Protein 6I8V (pdb70)

Secondary structure (DSSP, 8-state):
--EEEE--SHHHHHHHHHHHHTT---EEEES-HHHHHHTTTTSSEEEE--TT-HHHHHHTT-TT-SEEEE---S-HHHHHHHHHHHHHTT-SEEEEE-SSHHHHHHHHHTT-SEEE-HHHHHHHHHHHHHHSTTEEEEEE-SSSEEEEEEE--TTTTT-BHHHH-HHHHHS-EEEEEEETTEEEES--TTPBPPTT-EEEEEEEHHHHHHHHHHH-

Structure (mmCIF, N/CA/C/O backbone):
data_6I8V
#
_entry.id   6I8V
#
_cell.length_a   84.155
_cell.length_b   84.155
_cell.length_c   83.850
_cell.angle_alpha   90.00
_cell.angle_beta   90.00
_cell.angle_gamma   90.00
#
_symmetry.space_group_name_H-M   'P 43 2 2'
#
loop_
_entity.id
_entity.type
_entity.pdbx_description
1 polymer 'Ktr system potassium uptake protein C'
2 non-polymer "ADENOSINE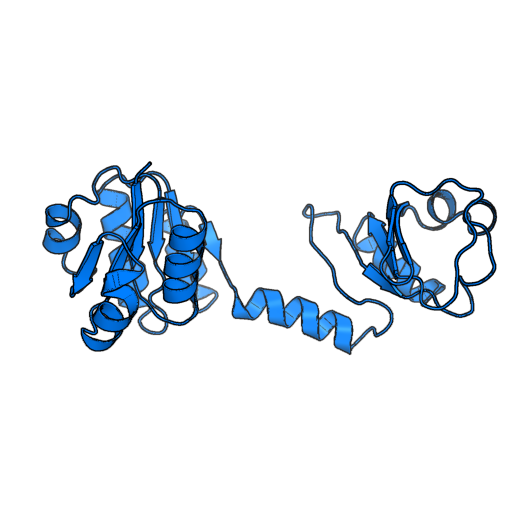-5'-TRIPHOSPHATE"
3 non-polymer 'CALCIUM ION'
4 non-polymer 1,4-BUTANEDIOL
5 water water
#
loop_
_atom_site.group_PDB
_atom_site.id
_atom_site.type_symbol
_atom_site.label_atom_id
_atom_site.label_alt_id
_atom_site.label_comp_id
_atom_site.labe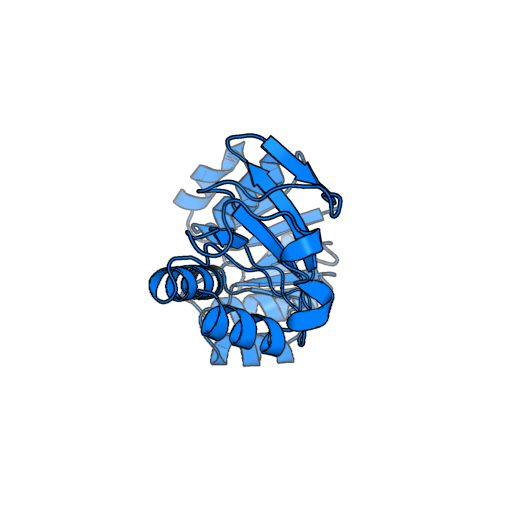l_asym_id
_atom_site.label_entity_id
_atom_site.label_seq_id
_atom_site.pdbx_PDB_ins_code
_atom_site.Cartn_x
_atom_site.Cartn_y
_atom_site.Cartn_z
_atom_site.occupancy
_atom_site.B_iso_or_equiv
_atom_site.auth_seq_id
_atom_site.auth_comp_id
_atom_site.auth_asym_id
_atom_site.auth_atom_id
_atom_site.pdbx_PDB_model_num
ATOM 1 N N . LYS A 1 3 ? -20.828 -33.624 -15.790 1.00 55.18 3 LYS A N 1
ATOM 2 C CA . LYS A 1 3 ? -20.594 -33.014 -14.480 1.00 51.54 3 LYS A CA 1
ATOM 3 C C . LYS A 1 3 ? -20.056 -31.594 -14.598 1.00 47.40 3 LYS A C 1
ATOM 4 O O . LYS A 1 3 ? -19.320 -31.276 -15.526 1.00 47.64 3 LYS A O 1
ATOM 10 N N . GLU A 1 4 ? -20.428 -30.744 -13.647 1.00 39.03 4 GLU A N 1
ATOM 11 C CA . GLU A 1 4 ? -20.058 -29.344 -13.700 1.00 34.07 4 GLU A CA 1
ATOM 12 C C . GLU A 1 4 ? -19.113 -28.975 -12.557 1.00 30.21 4 GLU A C 1
ATOM 13 O O . GLU A 1 4 ? -19.416 -29.224 -11.389 1.00 31.52 4 GLU A O 1
ATOM 19 N N . PHE A 1 5 ? -17.985 -28.366 -12.897 1.00 21.77 5 PHE A N 1
ATOM 20 C CA . PHE A 1 5 ? -16.953 -28.030 -11.910 1.00 20.67 5 PHE A CA 1
ATOM 21 C C . PHE A 1 5 ? -16.602 -26.555 -11.950 1.00 19.52 5 PHE A C 1
ATOM 22 O O . PHE A 1 5 ? -16.513 -25.953 -13.026 1.00 18.96 5 PHE A O 1
ATOM 30 N N . ALA A 1 6 ? -16.391 -25.983 -10.770 1.00 18.57 6 ALA A N 1
ATOM 31 C CA . ALA A 1 6 ? -15.946 -24.598 -10.667 1.00 17.44 6 ALA A CA 1
ATOM 32 C C . ALA A 1 6 ? -14.845 -24.468 -9.613 1.00 17.10 6 ALA A C 1
ATOM 33 O O . ALA A 1 6 ? -14.863 -25.171 -8.594 1.00 17.48 6 ALA A O 1
ATOM 35 N N . VAL A 1 7 ? -13.904 -23.566 -9.850 1.00 19.14 7 VAL A N 1
ATOM 36 C CA . VAL A 1 7 ? -12.902 -23.252 -8.846 1.00 19.03 7 VAL A CA 1
ATOM 37 C C . VAL A 1 7 ? -12.934 -21.757 -8.644 1.00 22.58 7 VAL A C 1
ATOM 38 O O . VAL A 1 7 ? -12.871 -20.987 -9.610 1.00 17.93 7 VAL A O 1
ATOM 42 N N . ILE A 1 8 ? -13.003 -21.356 -7.384 1.00 19.79 8 ILE A N 1
ATOM 43 C CA . ILE A 1 8 ? -13.076 -19.962 -7.027 1.00 18.57 8 ILE A CA 1
ATOM 44 C C . ILE A 1 8 ? -11.798 -19.576 -6.298 1.00 19.28 8 ILE A C 1
ATOM 45 O O . ILE A 1 8 ? -11.533 -20.058 -5.192 1.00 19.89 8 ILE A O 1
ATOM 50 N N . GLY A 1 9 ? -11.000 -18.721 -6.938 1.00 22.37 9 GLY A N 1
ATOM 51 C CA . GLY A 1 9 ? -9.756 -18.264 -6.363 1.00 23.29 9 GLY A CA 1
ATOM 52 C C . GLY A 1 9 ? -8.622 -18.988 -7.059 1.00 28.13 9 GLY A C 1
ATOM 53 O O . GLY A 1 9 ? -8.462 -20.190 -6.875 1.00 28.61 9 GLY A O 1
ATOM 54 N N . LEU A 1 10 ? -7.837 -18.265 -7.854 1.00 27.22 10 LEU A N 1
ATOM 55 C CA . LEU A 1 10 ? -6.793 -18.896 -8.658 1.00 25.81 10 LEU A CA 1
ATOM 56 C C . LEU A 1 10 ? -5.370 -18.617 -8.152 1.00 30.70 10 LEU A C 1
ATOM 57 O O . LEU A 1 10 ? -4.534 -18.094 -8.892 1.00 32.52 10 LEU A O 1
ATOM 62 N N . GLY A 1 11 ? -5.099 -18.978 -6.900 1.00 26.60 11 GLY A N 1
ATOM 63 C CA . GLY A 1 11 ? -3.747 -18.931 -6.359 1.00 28.03 11 GLY A CA 1
ATOM 64 C C . GLY A 1 11 ? -3.049 -20.222 -6.739 1.00 28.76 11 GLY A C 1
ATOM 65 O O . GLY A 1 11 ? -3.447 -20.873 -7.697 1.00 24.19 11 GLY A O 1
ATOM 66 N N . ARG A 1 12 ? -2.017 -20.606 -5.999 1.00 27.14 12 ARG A N 1
ATOM 67 C CA . ARG A 1 12 ? -1.289 -21.815 -6.352 1.00 27.82 12 ARG A CA 1
ATOM 68 C C . ARG A 1 12 ? -2.168 -23.062 -6.242 1.00 27.30 12 ARG A C 1
ATOM 69 O O . ARG A 1 12 ? -2.083 -23.960 -7.072 1.00 27.79 12 ARG A O 1
ATOM 77 N N . PHE A 1 13 ? -3.010 -23.115 -5.216 1.00 23.84 13 PHE A N 1
ATOM 78 C CA . PHE A 1 13 ? -3.942 -24.232 -5.066 1.00 21.76 13 PHE A CA 1
ATOM 79 C C . PHE A 1 13 ? -5.067 -24.168 -6.093 1.00 19.82 13 PHE A C 1
ATOM 80 O O . PHE A 1 13 ? -5.295 -25.123 -6.831 1.00 19.59 13 PHE A O 1
ATOM 88 N N . GLY A 1 14 ? -5.784 -23.051 -6.125 1.00 21.16 14 GLY A N 1
ATOM 89 C CA . GLY A 1 14 ? -6.926 -22.934 -7.019 1.00 20.42 14 GLY A CA 1
ATOM 90 C C . GLY A 1 14 ? -6.499 -23.052 -8.480 1.00 20.72 14 GLY A C 1
ATOM 91 O O . GLY A 1 14 ? -7.158 -23.725 -9.273 1.00 20.32 14 GLY A O 1
ATOM 92 N N . GLY A 1 15 ? -5.391 -22.409 -8.832 1.00 22.54 15 GLY A N 1
ATOM 93 C CA . GLY A 1 15 ? -4.900 -22.478 -10.208 1.00 21.58 15 GLY A CA 1
ATOM 94 C C . GLY A 1 15 ? -4.421 -23.879 -10.571 1.00 23.05 15 GLY A C 1
ATOM 95 O O . GLY A 1 15 ? -4.623 -24.341 -11.694 1.00 21.45 15 GLY A O 1
ATOM 96 N N . SER A 1 16 ? -3.788 -24.560 -9.622 1.00 20.25 16 SER A N 1
ATOM 97 C CA . SER A 1 16 ? -3.390 -25.954 -9.833 1.00 23.31 16 SER A CA 1
ATOM 98 C C . SER A 1 16 ? -4.583 -26.878 -9.988 1.00 20.27 16 SER A C 1
ATOM 99 O O . SER A 1 16 ? -4.521 -27.826 -10.765 1.00 20.61 16 SER A O 1
ATOM 102 N N . ILE A 1 17 ? -5.649 -26.640 -9.223 1.00 19.96 17 ILE A N 1
ATOM 103 C CA . ILE A 1 17 ? -6.896 -27.383 -9.414 1.00 19.54 17 ILE A CA 1
ATOM 104 C C . ILE A 1 17 ? -7.443 -27.132 -10.840 1.00 18.89 17 ILE A C 1
ATOM 105 O O . ILE A 1 17 ? -7.828 -28.054 -11.537 1.00 19.92 17 ILE A O 1
ATOM 110 N N . CYS A 1 18 ? -7.508 -25.871 -11.241 1.00 24.16 18 CYS A N 1
ATOM 111 C CA . CYS A 1 18 ? -7.935 -25.544 -12.592 1.00 25.56 18 CYS A CA 1
ATOM 112 C C . CYS A 1 18 ? -7.080 -26.274 -13.644 1.00 26.38 18 CYS A C 1
ATOM 113 O O . CYS A 1 18 ? -7.628 -26.880 -14.559 1.00 26.35 18 CYS A O 1
ATOM 116 N N . LYS A 1 19 ? -5.750 -26.263 -13.495 1.00 22.63 19 LYS A N 1
ATOM 117 C CA . LYS A 1 19 ? -4.894 -26.929 -14.481 1.00 23.41 19 LYS A CA 1
ATOM 118 C C . LYS A 1 19 ? -5.087 -28.439 -14.467 1.00 24.43 19 LYS A C 1
ATOM 119 O O . LYS A 1 19 ? -5.110 -29.068 -15.513 1.00 24.71 19 LYS A O 1
ATOM 125 N N . ALA A 1 20 ? -5.210 -29.022 -13.275 1.00 23.35 20 ALA A N 1
ATOM 126 C CA . ALA A 1 20 ? -5.348 -30.468 -13.169 1.00 25.32 20 ALA A CA 1
ATOM 127 C C . ALA A 1 20 ? -6.673 -30.913 -13.794 1.00 23.73 20 ALA A C 1
ATOM 128 O O . ALA A 1 20 ? -6.711 -31.887 -14.531 1.00 24.78 20 ALA A O 1
ATOM 130 N N . LEU A 1 21 ? -7.755 -30.195 -13.496 1.00 18.78 21 LEU A N 1
ATOM 131 C CA . LEU A 1 21 ? -9.051 -30.513 -14.104 1.00 19.54 21 LEU A CA 1
ATOM 132 C C . LEU A 1 21 ? -8.969 -30.372 -15.623 1.00 20.04 21 LEU A C 1
ATOM 133 O O . LEU A 1 21 ? -9.439 -31.235 -16.359 1.00 21.87 21 LEU A O 1
ATOM 138 N N . SER A 1 22 ? -8.350 -29.295 -16.090 1.00 25.08 22 SER A N 1
ATOM 139 C CA . SER A 1 22 ? -8.172 -29.111 -17.531 1.00 25.42 22 SER A CA 1
ATOM 140 C C . SER A 1 22 ? -7.385 -30.267 -18.143 1.00 26.26 22 SER A C 1
ATOM 141 O O . SER A 1 22 ? -7.715 -30.764 -19.228 1.00 27.21 22 SER A O 1
ATOM 144 N N . GLU A 1 23 ? -6.339 -30.699 -17.451 1.00 28.64 23 GLU A N 1
ATOM 145 C CA . GLU A 1 23 ? -5.530 -31.800 -17.950 1.00 29.80 23 GLU A CA 1
ATOM 146 C C . GLU A 1 23 ? -6.272 -33.137 -17.903 1.00 32.17 23 GLU A C 1
ATOM 147 O O . GLU A 1 23 ? -5.982 -34.026 -18.693 1.00 34.10 23 GLU A O 1
ATOM 153 N N . GLU A 1 24 ? -7.246 -33.270 -17.004 1.00 25.60 24 GLU A N 1
ATOM 154 C CA . GLU A 1 24 ? -8.070 -34.490 -16.955 1.00 27.66 24 GLU A CA 1
ATOM 155 C C . GLU A 1 24 ? -9.093 -34.506 -18.086 1.00 28.69 24 GLU A C 1
ATOM 156 O O . GLU A 1 24 ? -9.784 -35.502 -18.303 1.00 28.63 24 GLU A O 1
ATOM 162 N N . GLY A 1 25 ? -9.202 -33.383 -18.783 1.00 27.08 25 GLY A N 1
ATOM 163 C CA . GLY A 1 25 ? -10.061 -33.281 -19.955 1.00 27.10 25 GLY A CA 1
ATOM 164 C C . GLY A 1 25 ? -11.499 -32.869 -19.683 1.00 28.05 25 GLY A C 1
ATOM 165 O O . GLY A 1 25 ? -12.363 -33.078 -20.534 1.00 31.37 25 GLY A O 1
ATOM 166 N N . VAL A 1 26 ? -11.773 -32.302 -18.506 1.00 22.35 26 VAL A N 1
ATOM 167 C CA . VAL A 1 26 ? -13.136 -31.866 -18.196 1.00 26.36 26 VAL A CA 1
ATOM 168 C C . VAL A 1 26 ? -13.254 -30.362 -18.259 1.00 24.02 26 VAL A C 1
ATOM 169 O O . VAL A 1 26 ? -12.246 -29.656 -18.244 1.00 22.78 26 VAL A O 1
ATOM 173 N N . GLU A 1 27 ? -14.483 -29.872 -18.344 1.00 24.92 27 GLU A N 1
ATOM 174 C CA . GLU A 1 27 ? -14.716 -28.438 -18.363 1.00 23.54 27 GLU A CA 1
ATOM 175 C C . GLU A 1 27 ? -14.667 -27.900 -16.931 1.00 24.94 27 GLU A C 1
ATOM 176 O O . GLU A 1 27 ? -15.038 -28.597 -15.996 1.00 24.97 27 GLU A O 1
ATOM 182 N N . VAL A 1 28 ? -14.152 -26.690 -16.761 1.00 22.47 28 VAL A N 1
ATOM 183 C CA . VAL A 1 28 ? -14.150 -26.060 -15.451 1.00 23.70 28 VAL A CA 1
ATOM 184 C C . VAL A 1 28 ? -14.331 -24.557 -15.592 1.00 24.38 28 VAL A C 1
ATOM 185 O O . VAL A 1 28 ? -13.780 -23.939 -16.510 1.00 24.12 28 VAL A O 1
ATOM 189 N N . MET A 1 29 ? -15.153 -23.986 -14.720 1.00 25.99 29 MET A N 1
ATOM 190 C CA . MET A 1 29 ? -15.272 -22.542 -14.608 1.00 26.05 29 MET A CA 1
ATOM 191 C C . MET A 1 29 ? -14.294 -22.068 -13.550 1.00 28.57 29 MET A C 1
ATOM 192 O O . MET A 1 29 ? -14.317 -22.556 -12.423 1.00 26.30 29 MET A O 1
ATOM 197 N N . ALA A 1 30 ? -13.412 -21.144 -13.920 1.00 22.84 30 ALA A N 1
ATOM 198 C CA . ALA A 1 30 ? -12.409 -20.628 -12.992 1.00 21.77 30 ALA A CA 1
ATOM 199 C C . ALA A 1 30 ? -12.632 -19.142 -12.751 1.00 25.30 30 ALA A C 1
ATOM 200 O O . ALA A 1 30 ? -12.687 -18.348 -13.693 1.00 23.36 30 ALA A O 1
ATOM 202 N N . MET A 1 31 ? -12.748 -18.767 -11.481 1.00 22.71 31 MET A N 1
ATOM 203 C CA . MET A 1 31 ? -13.169 -17.426 -11.119 1.00 23.50 31 MET A CA 1
ATOM 204 C C . MET A 1 31 ? -12.144 -16.772 -10.207 1.00 24.24 31 MET A C 1
ATOM 205 O O . MET A 1 31 ? -11.581 -17.425 -9.325 1.00 24.22 31 MET A O 1
ATOM 210 N N . ASP A 1 32 ? -11.896 -15.485 -10.415 1.00 21.69 32 ASP A N 1
ATOM 211 C CA . ASP A 1 32 ? -11.031 -14.749 -9.520 1.00 27.05 32 ASP A CA 1
ATOM 212 C C . ASP A 1 32 ? -11.395 -13.287 -9.621 1.00 27.51 32 ASP A C 1
ATOM 213 O O . ASP A 1 32 ? -11.843 -12.819 -10.665 1.00 24.61 32 ASP A O 1
ATOM 218 N N . ILE A 1 33 ? -11.211 -12.574 -8.522 1.00 26.82 33 ILE A N 1
ATOM 219 C CA . ILE A 1 33 ? -11.529 -11.163 -8.493 1.00 28.89 33 ILE A CA 1
ATOM 220 C C . ILE A 1 33 ? -10.408 -10.376 -9.174 1.00 28.18 33 ILE A C 1
ATOM 221 O O . ILE A 1 33 ? -10.596 -9.230 -9.571 1.00 29.34 33 ILE A O 1
ATOM 226 N N . ASP A 1 34 ? -9.252 -11.015 -9.337 1.00 31.95 34 ASP A N 1
ATOM 227 C CA . ASP A 1 34 ? -8.082 -10.400 -9.960 1.00 34.62 34 ASP A CA 1
ATOM 228 C C . ASP A 1 34 ? -8.044 -10.743 -11.451 1.00 34.14 34 ASP A C 1
ATOM 229 O O . ASP A 1 34 ? -7.821 -11.898 -11.829 1.00 30.82 34 ASP A O 1
ATOM 234 N N . GLU A 1 35 ? -8.217 -9.724 -12.290 1.00 32.61 35 GLU A N 1
ATOM 235 C CA . GLU A 1 35 ? -8.299 -9.914 -13.736 1.00 33.09 35 GLU A CA 1
ATOM 236 C C . GLU A 1 35 ? -7.029 -10.520 -14.345 1.00 34.88 35 GLU A C 1
ATOM 237 O O . GLU A 1 35 ? -7.103 -11.296 -15.301 1.00 33.41 35 GLU A O 1
ATOM 243 N N . ASP A 1 36 ? -5.868 -10.168 -13.796 1.00 37.57 36 ASP A N 1
ATOM 244 C CA . ASP A 1 36 ? -4.606 -10.706 -14.302 1.00 38.19 36 ASP A CA 1
ATOM 245 C C . ASP A 1 36 ? -4.517 -12.217 -14.107 1.00 37.95 36 ASP A C 1
ATOM 246 O O . ASP A 1 36 ? -4.022 -12.934 -14.981 1.00 34.68 36 ASP A O 1
ATOM 251 N N . LYS A 1 37 ? -5.005 -12.695 -12.966 1.00 32.90 37 LYS A N 1
ATOM 252 C CA . LYS A 1 37 ? -5.065 -14.133 -12.692 1.00 35.11 37 LYS A CA 1
ATOM 253 C C . LYS A 1 37 ? -6.043 -14.833 -13.632 1.00 31.09 37 LYS A C 1
ATOM 254 O O . LYS A 1 37 ? -5.757 -15.910 -14.154 1.00 29.70 37 LYS A O 1
ATOM 260 N N . VAL A 1 38 ? -7.221 -14.244 -13.812 1.00 26.31 38 VAL A N 1
ATOM 261 C CA . VAL A 1 38 ? -8.196 -14.816 -14.731 1.00 27.03 38 VAL A CA 1
ATOM 262 C C . VAL A 1 38 ? -7.602 -14.945 -16.138 1.00 24.27 38 VAL A C 1
ATOM 263 O O . VAL A 1 38 ? -7.765 -15.975 -16.801 1.00 24.34 38 VAL A O 1
ATOM 267 N N . ASN A 1 39 ? -6.888 -13.915 -16.575 1.00 31.72 39 ASN A N 1
ATOM 268 C CA . ASN A 1 39 ? -6.240 -13.950 -17.885 1.00 35.43 39 ASN A CA 1
ATOM 269 C C . ASN A 1 39 ? -5.260 -15.110 -18.057 1.00 35.49 39 ASN A C 1
ATOM 270 O O . ASN A 1 39 ? -5.150 -15.673 -19.151 1.00 30.97 39 ASN A O 1
ATOM 275 N N . GLU A 1 40 ? -4.556 -15.464 -16.982 1.00 33.52 40 GLU A N 1
ATOM 276 C CA . GLU A 1 40 ? -3.587 -16.558 -17.019 1.00 34.84 40 GLU A CA 1
ATOM 277 C C . GLU A 1 40 ? -4.275 -17.888 -17.326 1.00 30.44 40 GLU A C 1
ATOM 278 O O . GLU A 1 40 ? -3.647 -18.807 -17.846 1.00 31.69 40 GLU A O 1
ATOM 284 N N . TYR A 1 41 ? -5.554 -18.000 -16.970 1.00 24.06 41 TYR A N 1
ATOM 285 C CA . TYR A 1 41 ? -6.279 -19.265 -17.102 1.00 23.39 41 TYR A CA 1
ATOM 286 C C . TYR A 1 41 ? -7.334 -19.235 -18.209 1.00 25.73 41 TYR A C 1
ATOM 287 O O . TYR A 1 41 ? -8.172 -20.129 -18.297 1.00 24.14 41 TYR A O 1
ATOM 296 N N . ALA A 1 42 ? -7.273 -18.221 -19.066 1.00 27.71 42 ALA A N 1
ATOM 297 C CA . ALA A 1 42 ? -8.282 -18.030 -20.101 1.00 28.54 42 ALA A CA 1
ATOM 298 C C . ALA A 1 42 ? -8.333 -19.149 -21.166 1.00 29.21 42 ALA A C 1
ATOM 299 O O . ALA A 1 42 ? -9.357 -19.327 -21.827 1.00 29.90 42 ALA A O 1
ATOM 301 N N . LYS A 1 43 ? -7.229 -19.865 -21.362 1.00 28.96 43 LYS A N 1
ATOM 302 C CA . LYS A 1 43 ? -7.187 -20.929 -22.369 1.00 29.28 43 LYS A CA 1
ATOM 303 C C . LYS A 1 43 ? -7.073 -22.295 -21.698 1.00 29.45 43 LYS A C 1
ATOM 304 O O . LYS A 1 43 ? -7.085 -23.331 -22.359 1.00 33.15 43 LYS A O 1
ATOM 310 N N . ILE A 1 44 ? -6.939 -22.281 -20.380 1.00 24.49 44 ILE A N 1
ATOM 311 C CA . ILE A 1 44 ? -6.847 -23.501 -19.588 1.00 24.91 44 ILE A CA 1
ATOM 312 C C . ILE A 1 44 ? -8.239 -23.889 -19.097 1.00 26.89 44 ILE A C 1
ATOM 313 O O . ILE A 1 44 ? -8.687 -25.019 -19.297 1.00 24.82 44 ILE A O 1
ATOM 318 N N . ALA A 1 45 ? -8.933 -22.942 -18.471 1.00 26.60 45 ALA A N 1
ATOM 319 C CA . ALA A 1 45 ? -10.307 -23.184 -18.028 1.00 26.67 45 ALA A CA 1
ATOM 320 C C . ALA A 1 45 ? -11.223 -23.039 -19.229 1.00 28.57 45 ALA A C 1
ATOM 321 O O . ALA A 1 45 ? -10.915 -22.290 -20.148 1.00 27.21 45 ALA A O 1
ATOM 323 N N . SER A 1 46 ? -12.350 -23.737 -19.236 1.00 26.78 46 SER A N 1
ATOM 324 C CA . SER A 1 46 ? -13.264 -23.604 -20.365 1.00 27.99 46 SER A CA 1
ATOM 325 C C . SER A 1 46 ? -14.090 -22.334 -20.234 1.00 26.68 46 SER A C 1
ATOM 326 O O . SER A 1 46 ? -14.606 -21.810 -21.220 1.00 24.95 46 SER A O 1
ATOM 329 N N . HIS A 1 47 ? -14.206 -21.833 -19.009 1.00 25.44 47 HIS A N 1
ATOM 330 C CA . HIS A 1 47 ? -14.869 -20.559 -18.757 1.00 26.48 47 HIS A CA 1
ATOM 331 C C . HIS A 1 47 ? -14.174 -19.821 -17.613 1.00 25.25 47 HIS A C 1
ATOM 332 O O . HIS A 1 47 ? -14.314 -20.189 -16.443 1.00 24.58 47 HIS A O 1
ATOM 339 N N . ALA A 1 48 ? -13.425 -18.777 -17.956 1.00 26.15 48 ALA A N 1
ATOM 340 C CA . ALA A 1 48 ? -12.652 -18.025 -16.969 1.00 28.09 48 ALA A CA 1
ATOM 341 C C . ALA A 1 48 ? -13.362 -16.711 -16.671 1.00 28.04 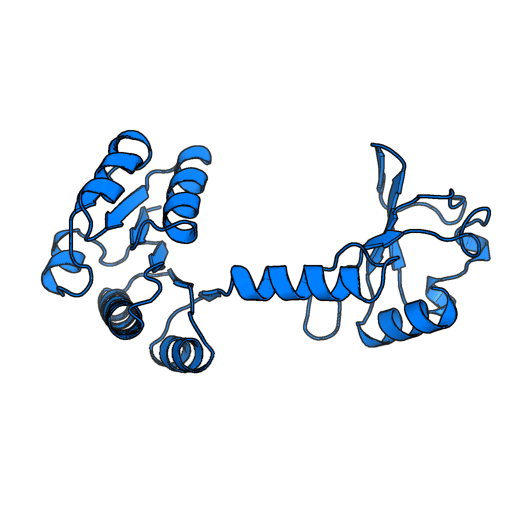48 ALA A C 1
ATOM 342 O O . ALA A 1 48 ? -13.673 -15.950 -17.579 1.00 30.57 48 ALA A O 1
ATOM 344 N N . VAL A 1 49 ? -13.593 -16.445 -15.392 1.00 22.18 49 VAL A N 1
ATOM 345 C CA . VAL A 1 49 ? -14.514 -15.401 -14.965 1.00 25.85 49 VAL A CA 1
ATOM 346 C C . VAL A 1 49 ? -13.876 -14.406 -14.005 1.00 25.84 49 VAL A C 1
ATOM 347 O O . VAL A 1 49 ? -13.285 -14.798 -13.006 1.00 22.89 49 VAL A O 1
ATOM 351 N N . ILE A 1 50 ? -14.017 -13.119 -14.300 1.00 23.66 50 ILE A N 1
ATOM 352 C CA . ILE A 1 50 ? -13.602 -12.085 -13.382 1.00 24.24 50 ILE A CA 1
ATOM 353 C C . ILE A 1 50 ? -14.788 -11.739 -12.484 1.00 24.70 50 ILE A C 1
ATOM 354 O O . ILE A 1 50 ? -15.814 -11.270 -12.969 1.00 25.63 50 ILE A O 1
ATOM 359 N N . GLY A 1 51 ? -14.659 -11.974 -11.183 1.00 25.36 51 GLY A N 1
ATOM 360 C CA . GLY A 1 51 ? -15.733 -11.613 -10.273 1.00 26.17 51 GLY A CA 1
ATOM 361 C C . GLY A 1 51 ? -15.475 -11.845 -8.797 1.00 23.45 51 GLY A C 1
ATOM 362 O O . GLY A 1 51 ? -14.615 -12.640 -8.413 1.00 23.53 51 GLY A O 1
ATOM 363 N N . ASP A 1 52 ? -16.237 -11.136 -7.973 1.00 26.49 52 ASP A N 1
ATOM 364 C CA . ASP A 1 52 ? -16.172 -11.263 -6.518 1.00 30.15 52 ASP A CA 1
ATOM 365 C C . ASP A 1 52 ? -17.198 -12.301 -6.087 1.00 26.57 52 ASP A C 1
ATOM 366 O O . ASP A 1 52 ? -18.408 -12.070 -6.211 1.00 25.81 52 ASP A O 1
ATOM 371 N N . SER A 1 53 ? -16.718 -13.431 -5.572 1.00 22.38 53 SER A N 1
ATOM 372 C CA . SER A 1 53 ? -17.600 -14.539 -5.231 1.00 23.36 53 SER A CA 1
ATOM 373 C C . SER A 1 53 ? -18.468 -14.242 -4.032 1.00 23.97 53 SER A C 1
ATOM 374 O O . SER A 1 53 ? -19.384 -15.011 -3.730 1.00 25.04 53 SER A O 1
ATOM 377 N N . THR A 1 54 ? -18.192 -13.143 -3.332 1.00 26.41 54 THR A N 1
ATOM 378 C CA . THR A 1 54 ? -19.030 -12.783 -2.194 1.00 26.10 54 THR A CA 1
ATOM 379 C C . THR A 1 54 ? -20.233 -11.925 -2.584 1.00 29.35 54 THR A C 1
ATOM 380 O O . THR A 1 54 ? -21.018 -11.544 -1.722 1.00 30.57 54 THR A O 1
ATOM 384 N N . ASP A 1 55 ? -20.369 -11.587 -3.860 1.00 34.35 55 ASP A N 1
ATOM 385 C CA . ASP A 1 55 ? -21.619 -10.973 -4.318 1.00 37.72 55 ASP A CA 1
ATOM 386 C C . ASP A 1 55 ? -22.606 -12.092 -4.629 1.00 38.71 55 ASP A C 1
ATOM 387 O O . ASP A 1 55 ? -22.424 -12.839 -5.588 1.00 40.10 55 ASP A O 1
ATOM 392 N N . GLU A 1 56 ? -23.638 -12.213 -3.800 1.00 45.95 56 GLU A N 1
ATOM 393 C CA . GLU A 1 56 ? -24.581 -13.323 -3.896 1.00 47.72 56 GLU A CA 1
ATOM 394 C C . GLU A 1 56 ? -25.136 -13.484 -5.310 1.00 48.46 56 GLU A C 1
ATOM 395 O O . GLU A 1 56 ? -25.092 -14.584 -5.881 1.00 48.33 56 GLU A O 1
ATOM 401 N N . SER A 1 57 ? -25.642 -12.391 -5.873 1.00 33.25 57 SER A N 1
ATOM 402 C CA . SER A 1 57 ? -26.215 -12.462 -7.202 1.00 37.04 57 SER A CA 1
ATOM 403 C C . SER A 1 57 ? -25.173 -12.901 -8.241 1.00 35.74 57 SER A C 1
ATOM 404 O O . SER A 1 57 ? -25.535 -13.431 -9.282 1.00 37.27 57 SER A O 1
ATOM 407 N N . VAL A 1 58 ? -23.883 -12.718 -7.954 1.00 27.59 58 VAL A N 1
ATOM 408 C CA . VAL A 1 58 ? -22.869 -13.077 -8.951 1.00 29.13 58 VAL A CA 1
ATOM 409 C C . VAL A 1 58 ? -22.801 -14.592 -9.127 1.00 26.46 58 VAL A C 1
ATOM 410 O O . VAL A 1 58 ? -22.881 -15.097 -10.236 1.00 22.81 58 VAL A O 1
ATOM 414 N N . LEU A 1 59 ? -22.692 -15.313 -8.017 1.00 24.68 59 LEU A N 1
ATOM 415 C CA . LEU A 1 59 ? -22.615 -16.765 -8.079 1.00 27.61 59 LEU A CA 1
ATOM 416 C C . LEU A 1 59 ? -23.911 -17.360 -8.630 1.00 23.49 59 LEU A C 1
ATOM 417 O O . LEU A 1 59 ? -23.882 -18.329 -9.384 1.00 23.68 59 LEU A O 1
ATOM 422 N N . LYS A 1 60 ? -25.043 -16.762 -8.274 1.00 25.73 60 LYS A N 1
ATOM 423 C CA . LYS A 1 60 ? -26.321 -17.215 -8.804 1.00 28.90 60 LYS A CA 1
ATOM 424 C C . LYS A 1 60 ? -26.427 -16.949 -10.304 1.00 26.56 60 LYS A C 1
ATOM 425 O O . LYS A 1 60 ? -26.799 -17.837 -11.077 1.00 27.63 60 LYS A O 1
ATOM 431 N N . ASN A 1 61 ? -26.102 -15.731 -10.723 1.00 25.84 61 ASN A N 1
ATOM 432 C CA . ASN A 1 61 ? -26.169 -15.400 -12.148 1.00 27.47 61 ASN A CA 1
ATOM 433 C C . ASN A 1 61 ? -25.196 -16.215 -13.005 1.00 26.37 61 ASN A C 1
ATOM 434 O O . ASN A 1 61 ? -25.456 -16.470 -14.179 1.00 30.06 61 ASN A O 1
ATOM 439 N N . LEU A 1 62 ? -24.088 -16.643 -12.411 1.00 26.27 62 LEU A N 1
ATOM 440 C CA . LEU A 1 62 ? -23.146 -17.504 -13.133 1.00 26.77 62 LEU A CA 1
ATOM 441 C C . LEU A 1 62 ? -23.710 -18.906 -13.302 1.00 29.86 62 LEU A C 1
ATOM 442 O O . LEU A 1 62 ? -23.203 -19.685 -14.105 1.00 32.79 62 LEU A O 1
ATOM 447 N N . GLY A 1 63 ? -24.771 -19.225 -12.562 1.00 28.50 63 GLY A N 1
ATOM 448 C CA . GLY A 1 63 ? -25.410 -20.526 -12.690 1.00 30.54 63 GLY A CA 1
ATOM 449 C C . GLY A 1 63 ? -24.816 -21.635 -11.835 1.00 28.52 63 GLY A C 1
ATOM 450 O O . GLY A 1 63 ? -24.868 -22.817 -12.206 1.00 28.17 63 GLY A O 1
ATOM 451 N N . LEU A 1 64 ? -24.268 -21.270 -10.684 1.00 24.15 64 LEU A N 1
ATOM 452 C CA . LEU A 1 64 ? -23.652 -22.257 -9.797 1.00 25.98 64 LEU A CA 1
ATOM 453 C C . LEU A 1 64 ? -24.642 -23.113 -9.026 1.00 25.66 64 LEU A C 1
ATOM 454 O O . LEU A 1 64 ? -24.245 -24.093 -8.403 1.00 26.28 64 LEU A O 1
ATOM 459 N N . ARG A 1 65 ? -25.914 -22.738 -9.059 1.00 30.55 65 ARG A N 1
ATOM 460 C CA . ARG A 1 65 ? -26.964 -23.560 -8.464 1.00 31.69 65 ARG A CA 1
ATOM 461 C C . ARG A 1 65 ? -26.823 -25.013 -8.922 1.00 34.14 65 ARG A C 1
ATOM 462 O O . ARG A 1 65 ? -26.660 -25.292 -10.112 1.00 33.25 65 ARG A O 1
ATOM 470 N N . ASN A 1 66 ? -26.852 -25.923 -7.953 1.00 31.19 66 ASN A N 1
ATOM 471 C CA . ASN A 1 66 ? -26.801 -27.363 -8.201 1.00 33.74 66 ASN A CA 1
ATOM 472 C C . ASN A 1 66 ? -25.545 -27.863 -8.935 1.00 37.05 66 ASN A C 1
ATOM 473 O O . ASN A 1 66 ? -25.548 -28.971 -9.467 1.00 37.23 66 ASN A O 1
ATOM 478 N N . PHE A 1 67 ? -24.486 -27.053 -8.963 1.00 33.59 67 PHE A N 1
ATOM 479 C CA . PHE A 1 67 ? -23.216 -27.480 -9.556 1.00 33.62 67 PHE A CA 1
ATOM 480 C C . PHE A 1 67 ? -22.730 -28.719 -8.836 1.00 29.21 67 PHE A C 1
ATOM 481 O O . PHE A 1 67 ? -22.950 -28.867 -7.637 1.00 30.14 67 PHE A O 1
ATOM 489 N N . ASP A 1 68 ? -22.060 -29.607 -9.556 1.00 28.28 68 ASP A N 1
ATOM 490 C CA . ASP A 1 68 ? -21.628 -30.858 -8.953 1.00 27.24 68 ASP A CA 1
ATOM 491 C C . ASP A 1 68 ? -20.524 -30.661 -7.938 1.00 25.59 68 ASP A C 1
ATOM 492 O O . ASP A 1 68 ? -20.582 -31.210 -6.841 1.00 27.71 68 ASP A O 1
ATOM 497 N N . HIS A 1 69 ? -19.527 -29.859 -8.280 1.00 23.47 69 HIS A N 1
ATOM 498 C CA . HIS A 1 69 ? -18.429 -29.665 -7.351 1.00 22.37 69 HIS A CA 1
ATOM 499 C C . HIS A 1 69 ? -17.865 -28.257 -7.489 1.00 21.77 69 HIS A C 1
ATOM 500 O O . HIS A 1 69 ? -17.584 -27.816 -8.591 1.00 23.22 69 HIS A O 1
ATOM 507 N N . VAL A 1 70 ? -17.776 -27.535 -6.375 1.00 18.21 70 VAL A N 1
ATOM 508 C CA . VAL A 1 70 ? -17.149 -26.228 -6.365 1.00 16.21 70 VAL A CA 1
ATOM 509 C C . VAL A 1 70 ? -16.006 -26.208 -5.348 1.00 16.51 70 VAL A C 1
ATOM 510 O O . VAL A 1 70 ? -16.150 -26.658 -4.201 1.00 16.70 70 VAL A O 1
ATOM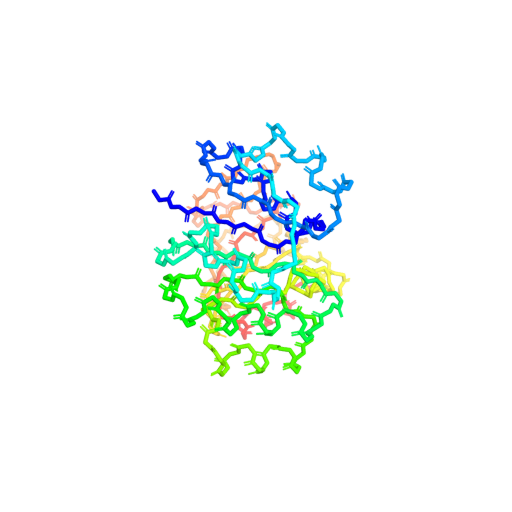 514 N N . ILE A 1 71 ? -14.868 -25.689 -5.783 1.00 18.30 71 ILE A N 1
ATOM 515 C CA . ILE A 1 71 ? -13.698 -25.619 -4.922 1.00 20.12 71 ILE A CA 1
ATOM 516 C C . ILE A 1 71 ? -13.482 -24.153 -4.536 1.00 18.35 71 ILE A C 1
ATOM 517 O O . ILE A 1 71 ? -13.395 -23.268 -5.402 1.00 17.79 71 ILE A O 1
ATOM 522 N N . VAL A 1 72 ? -13.437 -23.883 -3.237 1.00 16.53 72 VAL A N 1
ATOM 523 C CA . VAL A 1 72 ? -13.188 -22.523 -2.763 1.00 15.70 72 VAL A CA 1
ATOM 524 C C . VAL A 1 72 ? -11.736 -22.455 -2.311 1.00 17.38 72 VAL A C 1
ATOM 525 O O . VAL A 1 72 ? -11.359 -23.105 -1.338 1.00 19.55 72 VAL A O 1
ATOM 529 N N . ALA A 1 73 ? -10.922 -21.701 -3.044 1.00 18.46 73 ALA A N 1
ATOM 530 C CA . ALA A 1 73 ? -9.488 -21.641 -2.780 1.00 19.98 73 ALA A CA 1
ATOM 531 C C . ALA A 1 73 ? -9.068 -20.199 -2.570 1.00 22.31 73 ALA A C 1
ATOM 532 O O . ALA A 1 73 ? -7.974 -19.804 -2.938 1.00 25.49 73 ALA A O 1
ATOM 534 N N . ILE A 1 74 ? -9.959 -19.413 -1.979 1.00 23.63 74 ILE A N 1
ATOM 535 C CA . ILE A 1 74 ? -9.603 -18.097 -1.515 1.00 26.62 74 ILE A CA 1
ATOM 536 C C . ILE A 1 74 ? -8.744 -18.308 -0.269 1.00 31.77 74 ILE A C 1
ATOM 537 O O . ILE A 1 74 ? -9.115 -19.063 0.648 1.00 33.17 74 ILE A O 1
ATOM 542 N N . GLY A 1 75 ? -7.588 -17.670 -0.228 1.00 34.86 75 GLY A N 1
ATOM 543 C CA . GLY A 1 75 ? -6.684 -17.899 0.880 1.00 40.66 75 GLY A CA 1
ATOM 544 C C . GLY A 1 75 ? -6.847 -16.952 2.042 1.00 43.21 75 GLY A C 1
ATOM 545 O O . GLY A 1 75 ? -7.643 -17.194 2.944 1.00 47.24 75 GLY A O 1
ATOM 546 N N . GLU A 1 76 ? -6.102 -15.857 2.009 1.00 38.03 76 GLU A N 1
ATOM 547 C CA . GLU A 1 76 ? -5.975 -14.995 3.170 1.00 42.81 76 GLU A CA 1
ATOM 548 C C . GLU A 1 76 ? -7.251 -14.287 3.603 1.00 41.81 76 GLU A C 1
ATOM 549 O O . GLU A 1 76 ? -7.348 -13.835 4.738 1.00 46.33 76 GLU A O 1
ATOM 555 N N . ASN A 1 77 ? -8.235 -14.195 2.719 1.00 34.67 77 ASN A N 1
ATOM 556 C CA . ASN A 1 77 ? -9.493 -13.590 3.121 1.00 33.29 77 ASN A CA 1
ATOM 557 C C . ASN A 1 77 ? -10.433 -14.649 3.689 1.00 27.55 77 ASN A C 1
ATOM 558 O O . ASN A 1 77 ? -11.265 -15.218 2.981 1.00 23.91 77 ASN A O 1
ATOM 563 N N . ILE A 1 78 ? -10.269 -14.922 4.978 1.00 28.16 78 ILE A N 1
ATOM 564 C CA . ILE A 1 78 ? -11.040 -15.960 5.647 1.00 28.81 78 ILE A CA 1
ATOM 565 C C . ILE A 1 78 ? -12.525 -15.619 5.611 1.00 24.25 78 ILE A C 1
ATOM 566 O O . ILE A 1 78 ? -13.364 -16.489 5.415 1.00 24.44 78 ILE A O 1
ATOM 571 N N . GLN A 1 79 ? -12.844 -14.340 5.774 1.00 25.87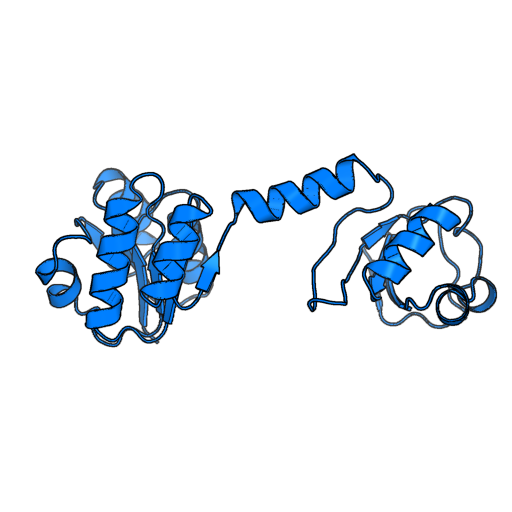 79 GLN A N 1
ATOM 572 C CA . GLN A 1 79 ? -14.237 -13.927 5.767 1.00 28.00 79 GLN A CA 1
ATOM 573 C C . GLN A 1 79 ? -14.884 -14.132 4.391 1.00 26.22 79 GLN A C 1
ATOM 574 O O . GLN A 1 79 ? -15.995 -14.651 4.304 1.00 25.03 79 GLN A O 1
ATOM 580 N N . ALA A 1 80 ? -14.185 -13.742 3.324 1.00 22.64 80 ALA A N 1
ATOM 581 C CA . ALA A 1 80 ? -14.654 -13.993 1.961 1.00 22.33 80 ALA A CA 1
ATOM 582 C C . ALA A 1 80 ? -14.816 -15.487 1.677 1.00 22.85 80 ALA A C 1
ATOM 583 O O . ALA A 1 80 ? -15.766 -15.900 1.017 1.00 22.35 80 ALA A O 1
ATOM 585 N N . SER A 1 81 ? -13.890 -16.297 2.183 1.00 21.73 81 SER A N 1
ATOM 586 C CA . SER A 1 81 ? -13.987 -17.740 2.037 1.00 21.32 81 SER A CA 1
ATOM 587 C C . SER A 1 81 ? -15.245 -18.299 2.694 1.00 20.32 81 SER A C 1
ATOM 588 O O . SER A 1 81 ? -16.012 -19.042 2.069 1.00 20.36 81 SER A O 1
ATOM 591 N N . ILE A 1 82 ? -15.434 -17.964 3.969 1.00 20.80 82 ILE A N 1
ATOM 592 C CA . ILE A 1 82 ? -16.604 -18.387 4.719 1.00 18.75 82 ILE A CA 1
ATOM 593 C C . ILE A 1 82 ? -17.904 -17.915 4.058 1.00 19.63 82 ILE A C 1
ATOM 594 O O . ILE A 1 82 ? -18.844 -18.688 3.904 1.00 19.91 82 ILE A O 1
ATOM 599 N N . LEU A 1 83 ? -17.949 -16.653 3.651 1.00 21.22 83 LEU A N 1
ATOM 600 C CA . LEU A 1 83 ? -19.170 -16.100 3.058 1.00 24.45 83 LEU A CA 1
ATOM 601 C C . LEU A 1 83 ? -19.488 -16.769 1.706 1.00 25.08 83 LEU A C 1
ATOM 602 O O . LEU A 1 83 ? -20.638 -17.108 1.417 1.00 22.20 83 LEU A O 1
ATOM 607 N N . THR A 1 84 ? -18.458 -16.972 0.897 1.00 21.13 84 THR A N 1
ATOM 608 C CA . THR A 1 84 ? -18.589 -17.700 -0.364 1.00 20.12 84 THR A CA 1
ATOM 609 C C . THR A 1 84 ? -19.140 -19.108 -0.129 1.00 20.66 84 THR A C 1
ATOM 610 O O . THR A 1 84 ? -20.042 -19.558 -0.840 1.00 19.00 84 THR A O 1
ATOM 614 N N . THR A 1 85 ? -18.609 -19.790 0.885 1.00 19.17 85 THR A N 1
ATOM 615 C CA . THR A 1 85 ? -19.073 -21.139 1.228 1.00 20.08 85 THR A CA 1
ATOM 616 C C . THR A 1 85 ? -20.545 -21.126 1.628 1.00 20.59 85 THR A C 1
ATOM 617 O O . THR A 1 85 ? -21.333 -21.959 1.164 1.00 20.39 85 THR A O 1
ATOM 621 N N . LEU A 1 86 ? -20.917 -20.191 2.492 1.00 23.32 86 LEU A N 1
ATOM 622 C CA . LEU A 1 86 ? -22.321 -20.015 2.877 1.00 23.83 86 LEU A CA 1
ATOM 623 C C . LEU A 1 86 ? -23.243 -19.892 1.666 1.00 22.51 86 LEU A C 1
ATOM 624 O O . LEU A 1 86 ? -24.278 -20.551 1.583 1.00 24.50 86 LEU A O 1
ATOM 629 N N . ILE A 1 87 ? -22.869 -19.023 0.740 1.00 22.16 87 ILE A N 1
ATOM 630 C CA . ILE A 1 87 ? -23.676 -18.775 -0.459 1.00 25.96 87 ILE A CA 1
ATOM 631 C C . ILE A 1 87 ? -23.795 -20.036 -1.331 1.00 25.30 87 ILE A C 1
ATOM 632 O O . ILE A 1 87 ? -24.884 -20.390 -1.804 1.00 24.72 87 ILE A O 1
ATOM 637 N N . LEU A 1 88 ? -22.675 -20.715 -1.539 1.00 19.70 88 LEU A N 1
ATOM 638 C CA . LEU A 1 88 ? -22.680 -21.948 -2.337 1.00 19.89 88 LEU A CA 1
ATOM 639 C C . LEU A 1 88 ? -23.587 -22.989 -1.728 1.00 21.31 88 LEU A C 1
ATOM 640 O O . LEU A 1 88 ? -24.322 -23.675 -2.452 1.00 20.19 88 LEU A O 1
ATOM 645 N N . LYS A 1 89 ? -23.571 -23.103 -0.395 1.00 21.29 89 LYS A N 1
ATOM 646 C CA . LYS A 1 89 ? -24.451 -24.060 0.262 1.00 23.83 89 LYS A CA 1
ATOM 647 C C . LYS A 1 89 ? -25.922 -23.705 0.055 1.00 26.57 89 LYS A C 1
ATOM 648 O O . LYS A 1 89 ? -26.741 -24.585 -0.219 1.00 25.83 89 LYS A O 1
ATOM 654 N N . GLU A 1 90 ? -26.263 -22.424 0.200 1.00 27.49 90 GLU A N 1
ATOM 655 C CA . GLU A 1 90 ? -27.633 -21.971 -0.041 1.00 31.14 90 GLU A CA 1
ATOM 656 C C . GLU A 1 90 ? -28.063 -22.221 -1.493 1.00 30.76 90 GLU A C 1
ATOM 657 O O . GLU A 1 90 ? -29.241 -22.392 -1.774 1.00 35.95 90 GLU A O 1
ATOM 663 N N . LEU A 1 91 ? -27.097 -22.229 -2.402 1.00 29.38 91 LEU A N 1
ATOM 664 C CA . LEU A 1 91 ? -27.360 -22.478 -3.817 1.00 33.22 91 LEU A CA 1
ATOM 665 C C . LEU A 1 91 ? -27.438 -23.975 -4.160 1.00 34.31 91 LEU A C 1
ATOM 666 O O . LEU A 1 91 ? -27.608 -24.343 -5.324 1.00 34.11 91 LEU A O 1
ATOM 671 N N . GLY A 1 92 ? -27.283 -24.836 -3.157 1.00 26.98 92 GLY A N 1
ATOM 672 C CA . GLY A 1 92 ? -27.525 -26.262 -3.338 1.00 27.57 92 GLY A CA 1
ATOM 673 C C . GLY A 1 92 ? -26.400 -26.999 -4.041 1.00 24.38 92 GLY A C 1
ATOM 674 O O . GLY A 1 92 ? -26.600 -28.071 -4.608 1.00 27.40 92 GLY A O 1
ATOM 675 N N . VAL A 1 93 ? -25.208 -26.428 -4.008 1.00 23.55 93 VAL A N 1
ATOM 676 C CA . VAL A 1 93 ? -24.061 -27.079 -4.618 1.00 23.67 93 VAL A CA 1
ATOM 677 C C . VAL A 1 93 ? -23.834 -28.441 -3.950 1.00 27.15 93 VAL A C 1
ATOM 678 O O . VAL A 1 93 ? -23.782 -28.518 -2.724 1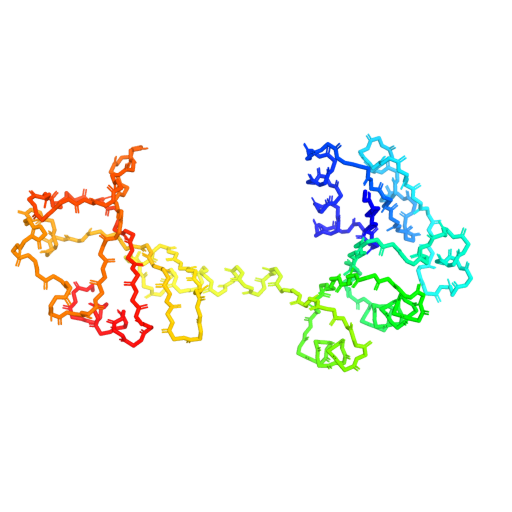.00 24.52 93 VAL A O 1
ATOM 682 N N . HIS A 1 94 ? -23.717 -29.507 -4.749 1.00 26.35 94 HIS A N 1
ATOM 683 C CA . HIS A 1 94 ? -23.679 -30.864 -4.197 1.00 28.44 94 HIS A CA 1
ATOM 684 C C . HIS A 1 94 ? -22.432 -31.114 -3.344 1.00 25.83 94 HIS A C 1
ATOM 685 O O . HIS A 1 94 ? -22.513 -31.731 -2.292 1.00 27.37 94 HIS A O 1
ATOM 692 N N . THR A 1 95 ? -21.281 -30.641 -3.800 1.00 20.00 95 THR A N 1
ATOM 693 C CA . THR A 1 95 ? -20.039 -30.904 -3.086 1.00 24.39 95 THR A CA 1
ATOM 694 C C . THR A 1 95 ? -19.165 -29.669 -3.067 1.00 21.88 95 THR A C 1
ATOM 695 O O . THR A 1 95 ? -18.790 -29.150 -4.112 1.00 20.87 95 THR A O 1
ATOM 699 N N . ILE A 1 96 ? -18.852 -29.198 -1.867 1.00 18.40 96 ILE A N 1
ATOM 700 C CA . ILE A 1 96 ? -18.044 -27.998 -1.706 1.00 17.37 96 ILE A CA 1
ATOM 701 C C . ILE A 1 96 ? -16.759 -28.364 -0.991 1.00 19.18 96 ILE A C 1
ATOM 702 O O . ILE A 1 96 ? -16.785 -28.879 0.134 1.00 19.84 96 ILE A O 1
ATOM 707 N N . THR A 1 97 ? -15.637 -28.110 -1.655 1.00 18.27 97 THR A N 1
ATOM 708 C CA . THR A 1 97 ? -14.325 -28.362 -1.071 1.00 19.61 97 THR A CA 1
ATOM 709 C C . THR A 1 97 ? -13.662 -27.012 -0.826 1.00 18.84 97 THR A C 1
ATOM 710 O O . THR A 1 97 ? -13.623 -26.166 -1.718 1.00 17.22 97 THR A O 1
ATOM 714 N N . VAL A 1 98 ? -13.157 -26.803 0.389 1.00 17.68 98 VAL A N 1
ATOM 715 C CA . VAL A 1 98 ? -12.588 -25.514 0.743 1.00 16.12 98 VAL A CA 1
ATOM 716 C C . VAL A 1 98 ? -11.196 -25.661 1.350 1.00 21.50 98 VAL A C 1
ATOM 717 O O . VAL A 1 98 ? -10.971 -26.509 2.218 1.00 19.52 98 VAL A O 1
ATOM 721 N N . LYS A 1 99 ? -10.266 -24.835 0.881 1.00 17.72 99 LYS A N 1
ATOM 722 C CA . LYS A 1 99 ? -8.938 -24.734 1.473 1.00 18.10 99 LYS A CA 1
ATOM 723 C C . LYS A 1 99 ? -9.008 -23.905 2.766 1.00 21.71 99 LYS A C 1
ATOM 724 O O . LYS A 1 99 ? -9.448 -22.754 2.761 1.00 19.39 99 LYS A O 1
ATOM 730 N N . ALA A 1 100 ? -8.582 -24.492 3.878 1.00 21.87 100 ALA A N 1
ATOM 731 C CA . ALA A 1 100 ? -8.659 -23.800 5.170 1.00 23.13 100 ALA A CA 1
ATOM 732 C C . ALA A 1 100 ? -7.331 -23.133 5.492 1.00 23.36 100 ALA A C 1
ATOM 733 O O . ALA A 1 100 ? -6.275 -23.712 5.250 1.00 22.74 100 ALA A O 1
ATOM 735 N N . GLN A 1 101 ? -7.393 -21.927 6.046 1.00 26.36 101 GLN A N 1
ATOM 736 C CA . GLN A 1 101 ? -6.197 -21.211 6.487 1.00 30.33 101 GLN A CA 1
ATOM 737 C C . GLN A 1 101 ? -5.750 -21.588 7.897 1.00 29.65 101 GLN A C 1
ATOM 738 O O . GLN A 1 101 ? -4.561 -21.559 8.192 1.00 31.61 101 GLN A O 1
ATOM 744 N N . ASN A 1 102 ? -6.690 -21.928 8.774 1.00 30.25 102 ASN A N 1
ATOM 745 C CA . ASN A 1 102 ? -6.341 -22.313 10.150 1.00 32.50 102 ASN A CA 1
ATOM 746 C C . ASN A 1 102 ? -7.454 -23.121 10.801 1.00 32.37 102 ASN A C 1
ATOM 747 O O . ASN A 1 102 ? -8.456 -23.433 10.158 1.00 28.14 102 ASN A O 1
ATOM 752 N N . ASP A 1 103 ? -7.281 -23.447 12.076 1.00 35.64 103 ASP A N 1
ATOM 753 C CA . ASP A 1 103 ? -8.263 -24.249 12.794 1.00 36.94 103 ASP A CA 1
ATOM 754 C C . ASP A 1 103 ? -9.601 -23.529 12.910 1.00 34.04 103 ASP A C 1
ATOM 755 O O . ASP A 1 103 ? -10.650 -24.142 12.734 1.00 36.10 103 ASP A O 1
ATOM 760 N N . TYR A 1 104 ? -9.558 -22.235 13.214 1.00 30.26 104 TYR A N 1
ATOM 761 C CA . TYR A 1 104 ? -10.782 -21.439 13.342 1.00 30.48 104 TYR A CA 1
ATOM 762 C C . TYR A 1 104 ? -11.575 -21.512 12.045 1.00 26.52 104 TYR A C 1
ATOM 763 O O . TYR A 1 104 ? -12.773 -21.829 12.046 1.00 27.71 104 TYR A O 1
ATOM 772 N N . HIS A 1 105 ? -10.891 -21.226 10.940 1.00 24.19 105 HIS A N 1
ATOM 773 C CA . HIS A 1 105 ? -11.480 -21.314 9.609 1.00 24.97 105 HIS A CA 1
ATOM 774 C C . HIS A 1 105 ? -12.137 -22.687 9.403 1.00 22.18 105 HIS A C 1
ATOM 775 O O . HIS A 1 105 ? -13.306 -22.772 9.014 1.00 23.48 105 HIS A O 1
ATOM 782 N N . GLU A 1 106 ? -11.396 -23.758 9.681 1.00 28.81 106 GLU A N 1
ATOM 783 C CA . GLU A 1 106 ? -11.953 -25.103 9.531 1.00 26.10 106 GLU A CA 1
ATOM 784 C C . GLU A 1 106 ? -13.193 -25.315 10.385 1.00 29.22 106 GLU A C 1
ATOM 785 O O . GLU A 1 106 ? -14.183 -25.876 9.908 1.00 29.28 106 GLU A O 1
ATOM 791 N N . LYS A 1 107 ? -13.145 -24.858 11.641 1.00 25.54 107 LYS A N 1
ATOM 792 C CA . LYS A 1 107 ? -14.263 -25.085 12.544 1.00 26.18 107 LYS A CA 1
ATOM 793 C C . LYS A 1 107 ? -15.521 -24.422 12.013 1.00 26.16 107 LYS A C 1
ATOM 794 O O . LYS A 1 107 ? -16.600 -25.019 12.031 1.00 28.37 107 LYS A O 1
ATOM 800 N N . VAL A 1 108 ? -15.387 -23.198 11.512 1.00 23.68 108 VAL A N 1
ATOM 801 C CA . VAL A 1 108 ? -16.549 -22.503 10.974 1.00 25.05 108 VAL A CA 1
ATOM 802 C C . VAL A 1 108 ? -17.033 -23.181 9.693 1.00 22.92 108 VAL A C 1
ATOM 803 O O . VAL A 1 108 ? -18.231 -23.439 9.537 1.00 22.51 108 VAL A O 1
ATOM 807 N N . LEU A 1 109 ? -16.109 -23.478 8.787 1.00 22.50 109 LEU A N 1
ATOM 808 C CA . LEU A 1 109 ? -16.452 -24.148 7.529 1.00 21.84 109 LEU A CA 1
ATOM 809 C C . LEU A 1 109 ? -17.243 -25.447 7.755 1.00 21.88 109 LEU A C 1
ATOM 810 O O . LEU A 1 109 ? -18.201 -25.755 7.011 1.00 22.38 109 LEU A O 1
ATOM 815 N N . SER A 1 110 ? -16.837 -26.196 8.772 1.00 30.56 110 SER A N 1
ATOM 816 C CA . SER A 1 110 ? -17.490 -27.458 9.103 1.00 34.67 110 SER A CA 1
ATOM 817 C C . SER A 1 110 ? -18.952 -27.269 9.508 1.00 33.32 110 SER A C 1
ATOM 818 O O . SER A 1 110 ? -19.822 -28.055 9.119 1.00 32.17 110 SER A O 1
ATOM 821 N N . LYS A 1 111 ? -19.228 -26.220 10.272 1.00 33.71 111 LYS A N 1
ATOM 822 C CA . LYS A 1 111 ? -20.578 -26.029 10.783 1.00 34.18 111 LYS A CA 1
ATOM 823 C C . LYS A 1 111 ? -21.491 -25.402 9.746 1.00 37.09 111 LYS A C 1
ATOM 824 O O . LYS A 1 111 ? -22.702 -25.553 9.818 1.00 38.29 111 LYS A O 1
ATOM 830 N N . ILE A 1 112 ? -20.921 -24.724 8.761 1.00 30.35 112 ILE A N 1
ATOM 831 C CA . ILE A 1 112 ? -21.752 -24.095 7.752 1.00 28.41 112 ILE A CA 1
ATOM 832 C C . ILE A 1 112 ? -21.852 -24.980 6.514 1.00 32.98 112 ILE A C 1
ATOM 833 O O . ILE A 1 112 ? -22.416 -24.579 5.499 1.00 34.60 112 ILE A O 1
ATOM 838 N N . GLY A 1 113 ? -21.273 -26.173 6.613 1.00 36.38 113 GLY A N 1
ATOM 839 C CA . GLY A 1 113 ? -21.543 -27.245 5.676 1.00 36.80 113 GLY A CA 1
ATOM 840 C C . GLY A 1 113 ? -20.594 -27.502 4.518 1.00 34.69 113 GLY A C 1
ATOM 841 O O . GLY A 1 113 ? -21.009 -28.121 3.543 1.00 33.44 113 GLY A O 1
ATOM 842 N N . ALA A 1 114 ? -19.348 -27.029 4.588 1.00 20.11 114 ALA A N 1
ATOM 843 C CA . ALA A 1 114 ? -18.345 -27.442 3.607 1.00 20.05 114 ALA A CA 1
ATOM 844 C C . ALA A 1 114 ? -18.283 -28.950 3.705 1.00 19.79 114 ALA A C 1
ATOM 845 O O . ALA A 1 114 ? -18.351 -29.493 4.804 1.00 20.92 114 ALA A O 1
ATOM 847 N N . ASP A 1 115 ? -18.179 -29.635 2.573 1.00 20.60 115 ASP A N 1
ATOM 848 C CA . ASP A 1 115 ? -18.137 -31.096 2.572 1.00 21.87 115 ASP A CA 1
ATOM 849 C C . ASP A 1 115 ? -16.728 -31.625 2.776 1.00 25.34 115 ASP A C 1
ATOM 850 O O . ASP A 1 115 ? -16.537 -32.674 3.382 1.00 23.34 115 ASP A O 1
ATOM 855 N N . HIS A 1 116 ? -15.745 -30.903 2.249 1.00 23.64 116 HIS A N 1
ATOM 856 C CA . HIS A 1 116 ? -14.350 -31.321 2.379 1.00 24.60 116 HIS A CA 1
ATOM 857 C C . HIS A 1 116 ? -13.453 -30.138 2.684 1.00 23.19 1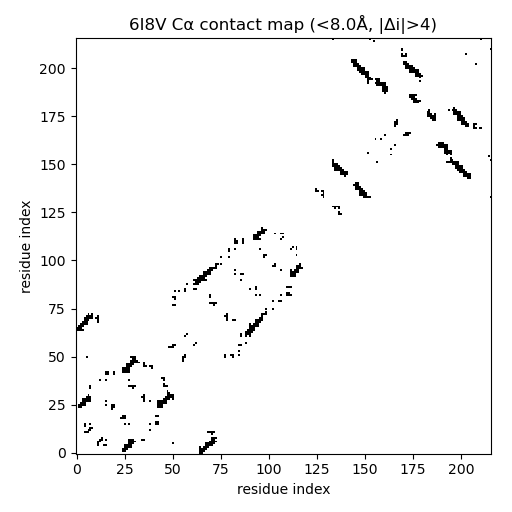16 HIS A C 1
ATOM 858 O O . HIS A 1 116 ? -13.430 -29.161 1.947 1.00 22.43 116 HIS A O 1
ATOM 865 N N . ILE A 1 117 ? -12.714 -30.229 3.779 1.00 20.73 117 ILE A N 1
ATOM 866 C CA . ILE A 1 117 ? -11.858 -29.130 4.193 1.00 22.11 117 ILE A CA 1
ATOM 867 C C . ILE A 1 117 ? -10.417 -29.609 4.093 1.00 22.31 117 ILE A C 1
ATOM 868 O O . ILE A 1 117 ? -10.066 -30.646 4.642 1.00 20.57 117 ILE A O 1
ATOM 873 N N . VAL A 1 118 ? -9.597 -28.893 3.329 1.00 21.48 118 VAL A N 1
ATOM 874 C CA . VAL A 1 118 ? -8.282 -29.423 3.006 1.00 22.20 118 VAL A CA 1
ATOM 875 C C . VAL A 1 118 ? -7.166 -28.466 3.424 1.00 22.94 118 VAL A C 1
ATOM 876 O O . VAL A 1 118 ? -7.365 -27.247 3.500 1.00 21.22 118 VAL A O 1
ATOM 880 N N . HIS A 1 119 ? -6.007 -29.050 3.696 1.00 27.54 119 HIS A N 1
ATOM 881 C CA . HIS A 1 119 ? -4.873 -28.352 4.286 1.00 30.98 119 HIS A CA 1
ATOM 882 C C . HIS A 1 119 ? -3.628 -28.742 3.517 1.00 29.71 119 HIS A C 1
ATOM 883 O O . HIS A 1 119 ? -2.809 -29.515 4.010 1.00 32.21 119 HIS A O 1
ATOM 890 N N . PRO A 1 120 ? -3.481 -28.216 2.299 1.00 21.71 120 PRO A N 1
ATOM 891 C CA . PRO A 1 120 ? -2.348 -28.669 1.486 1.00 21.50 120 PRO A CA 1
ATOM 892 C C . PRO A 1 120 ? -0.982 -28.396 2.121 1.00 20.86 120 PRO A C 1
ATOM 893 O O . PRO A 1 120 ? -0.170 -29.320 2.170 1.00 22.92 120 PRO A O 1
ATOM 897 N N . GLU A 1 121 ? -0.742 -27.180 2.602 1.00 19.90 121 GLU A N 1
ATOM 898 C CA . GLU A 1 121 ? 0.550 -26.850 3.190 1.00 23.23 121 GLU A CA 1
ATOM 899 C C . GLU A 1 121 ? 0.812 -27.678 4.449 1.00 21.11 121 GLU A C 1
ATOM 900 O O . GLU A 1 121 ? 1.885 -28.258 4.611 1.00 21.08 121 GLU A O 1
ATOM 906 N N . ARG A 1 122 ? -0.185 -27.759 5.320 1.00 25.73 122 ARG A N 1
ATOM 907 C CA . ARG A 1 122 ? -0.018 -28.462 6.581 1.00 24.70 122 ARG A CA 1
ATOM 908 C C . ARG A 1 122 ? 0.231 -29.945 6.395 1.00 28.11 122 ARG A C 1
ATOM 909 O O . ARG A 1 122 ? 1.146 -30.513 6.996 1.00 26.24 122 ARG A O 1
ATOM 917 N N . ASP A 1 123 ? -0.585 -30.583 5.566 1.00 27.19 123 ASP A N 1
ATOM 918 C CA . ASP A 1 123 ? -0.443 -32.012 5.377 1.00 26.07 123 ASP A CA 1
ATOM 919 C C . ASP A 1 123 ? 0.926 -32.393 4.787 1.00 26.85 123 ASP A C 1
ATOM 920 O O . ASP A 1 123 ? 1.522 -33.391 5.186 1.00 23.71 123 ASP A O 1
ATOM 925 N N . MET A 1 124 ? 1.443 -31.599 3.850 1.00 21.72 124 MET A N 1
ATOM 926 C CA . MET A 1 124 ? 2.760 -31.909 3.317 1.00 21.67 124 MET A CA 1
ATOM 927 C C . MET A 1 124 ? 3.850 -31.614 4.344 1.00 23.23 124 MET A C 1
ATOM 928 O O . MET A 1 124 ? 4.812 -32.367 4.460 1.00 21.74 124 MET A O 1
ATOM 933 N N . ALA A 1 125 ? 3.690 -30.528 5.092 1.00 16.43 125 ALA A N 1
ATOM 934 C CA . ALA A 1 125 ? 4.651 -30.207 6.154 1.00 18.70 125 ALA A CA 1
ATOM 935 C C . ALA A 1 125 ? 4.798 -31.360 7.143 1.00 16.44 125 ALA A C 1
ATOM 936 O O . ALA A 1 125 ? 5.905 -31.670 7.568 1.00 18.32 125 ALA A O 1
ATOM 938 N N . LYS A 1 126 ? 3.687 -32.002 7.496 1.00 23.16 126 LYS A N 1
ATOM 939 C CA . LYS A 1 126 ? 3.734 -33.115 8.458 1.00 24.60 126 LYS A CA 1
ATOM 940 C C . LYS A 1 126 ? 4.509 -34.323 7.930 1.00 24.76 126 LYS A C 1
ATOM 941 O O . LYS A 1 126 ? 5.255 -34.961 8.681 1.00 25.03 126 LYS A O 1
ATOM 947 N N . ARG A 1 127 ? 4.324 -34.633 6.652 1.00 22.99 127 ARG A N 1
ATOM 948 C CA . ARG A 1 127 ? 5.039 -35.740 6.025 1.00 28.49 127 ARG A CA 1
ATOM 949 C C . ARG A 1 127 ? 6.523 -35.413 6.000 1.00 25.03 127 ARG A C 1
ATOM 950 O O . ARG A 1 127 ? 7.361 -36.246 6.320 1.00 26.05 127 ARG A O 1
ATOM 958 N N . ILE A 1 128 ? 6.847 -34.190 5.599 1.00 16.56 128 ILE A N 1
ATOM 959 C CA . ILE A 1 128 ? 8.241 -33.777 5.536 1.00 17.92 128 ILE A CA 1
ATOM 960 C C . ILE A 1 128 ? 8.904 -33.802 6.914 1.00 17.59 128 ILE A C 1
ATOM 961 O O . ILE A 1 128 ? 9.985 -34.350 7.078 1.00 20.51 128 ILE A O 1
ATOM 966 N N . ALA A 1 129 ? 8.250 -33.228 7.914 1.00 17.15 129 ALA A N 1
ATOM 967 C CA . ALA A 1 129 ? 8.820 -33.215 9.255 1.00 17.78 129 ALA A CA 1
ATOM 968 C C . ALA A 1 129 ? 9.046 -34.639 9.779 1.00 18.35 129 ALA A C 1
ATOM 969 O O . ALA A 1 129 ? 10.061 -34.921 10.416 1.00 19.19 129 ALA A O 1
ATOM 971 N N . HIS A 1 130 ? 8.122 -35.546 9.488 1.00 26.56 130 HIS A N 1
ATOM 972 C CA . HIS A 1 130 ? 8.296 -36.911 9.973 1.00 27.77 130 HIS A CA 1
ATOM 973 C C . HIS A 1 130 ? 9.498 -37.607 9.329 1.00 28.97 130 HIS A C 1
ATOM 974 O O . HIS A 1 130 ? 10.262 -38.285 10.014 1.00 27.76 130 HIS A O 1
ATOM 981 N N . ASN A 1 131 ? 9.665 -37.411 8.021 1.00 25.93 131 ASN A N 1
ATOM 982 C CA . ASN A 1 131 ? 10.858 -37.861 7.297 1.00 31.89 131 ASN A CA 1
ATOM 983 C C . ASN A 1 131 ? 12.121 -37.306 7.917 1.00 32.30 131 ASN A C 1
ATOM 984 O O . ASN A 1 131 ? 13.064 -38.046 8.194 1.00 32.40 131 ASN A O 1
ATOM 989 N N . ILE A 1 132 ? 12.131 -35.990 8.118 1.00 22.47 132 ILE A N 1
ATOM 990 C CA . ILE A 1 132 ? 13.269 -35.266 8.679 1.00 26.64 132 ILE A CA 1
ATOM 991 C C . ILE A 1 132 ? 13.777 -35.852 9.987 1.00 26.36 132 ILE A C 1
ATOM 992 O O . ILE A 1 132 ? 14.992 -35.978 10.195 1.00 28.08 132 ILE A O 1
ATOM 997 N N . VAL A 1 133 ? 12.853 -36.166 10.891 1.00 26.15 133 VAL A N 1
ATOM 998 C CA . VAL A 1 133 ? 13.237 -36.617 12.225 1.00 24.64 133 VAL A CA 1
ATOM 999 C C . VAL A 1 133 ? 13.456 -38.136 12.293 1.00 26.49 133 VAL A C 1
ATOM 1000 O O . VAL A 1 133 ? 14.080 -38.627 13.230 1.00 29.12 133 VAL A O 1
ATOM 1004 N N . SER A 1 134 ? 12.923 -38.877 11.323 1.00 29.44 134 SER A N 1
ATOM 1005 C CA . SER A 1 134 ? 13.225 -40.306 11.221 1.00 34.90 134 SER A CA 1
ATOM 1006 C C . SER A 1 134 ? 13.625 -40.602 9.786 1.00 36.76 134 SER A C 1
ATOM 1007 O O . SER A 1 134 ? 12.762 -40.813 8.942 1.00 34.17 134 SER A O 1
ATOM 1010 N N . ASN A 1 135 ? 14.926 -40.590 9.512 1.00 42.16 135 ASN A N 1
ATOM 1011 C CA . ASN A 1 135 ? 15.428 -40.685 8.136 1.00 45.76 135 ASN A CA 1
ATOM 1012 C C . ASN A 1 135 ? 15.049 -41.949 7.340 1.00 43.48 135 ASN A C 1
ATOM 1013 O O . ASN A 1 135 ? 14.802 -41.860 6.137 1.00 42.60 135 ASN A O 1
ATOM 1018 N N . ASN A 1 136 ? 15.020 -43.116 7.989 1.00 37.10 136 ASN A N 1
ATOM 1019 C CA . ASN A 1 136 ? 14.595 -44.339 7.299 1.00 35.85 136 ASN A CA 1
ATOM 1020 C C . ASN A 1 136 ? 13.125 -44.297 6.853 1.00 37.85 136 ASN A C 1
ATOM 1021 O O . ASN A 1 136 ? 12.717 -45.043 5.963 1.00 38.50 136 ASN A O 1
ATOM 1026 N N . VAL A 1 137 ? 12.335 -43.409 7.450 1.00 30.39 137 VAL A N 1
ATOM 1027 C CA . VAL A 1 137 ? 10.936 -43.282 7.064 1.00 28.41 137 VAL A CA 1
ATOM 1028 C C . VAL A 1 137 ? 10.819 -42.206 5.998 1.00 27.67 137 VAL A C 1
ATOM 1029 O O . VAL A 1 137 ? 11.033 -41.029 6.290 1.00 26.57 137 VAL A O 1
ATOM 1033 N N . LEU A 1 138 ? 10.509 -42.601 4.763 1.00 24.82 138 LEU A N 1
ATOM 1034 C CA . LEU A 1 138 ? 10.488 -41.651 3.650 1.00 26.94 138 LEU A CA 1
ATOM 1035 C C . LEU A 1 138 ? 9.183 -40.880 3.574 1.00 23.90 138 LEU A C 1
ATOM 1036 O O . LEU A 1 138 ? 9.166 -39.685 3.268 1.00 25.52 138 LEU A O 1
ATOM 1041 N N . ASP A 1 139 ? 8.083 -41.566 3.833 1.00 19.44 139 ASP A N 1
ATOM 1042 C CA . ASP A 1 139 ? 6.776 -40.957 3.663 1.00 22.94 139 ASP A CA 1
ATOM 1043 C C . ASP A 1 139 ? 5.767 -41.860 4.334 1.00 23.24 139 ASP A C 1
ATOM 1044 O O . ASP A 1 139 ? 6.083 -43.009 4.651 1.00 23.29 139 ASP A O 1
ATOM 1049 N N . TYR A 1 140 ? 4.553 -41.350 4.522 1.00 26.60 140 TYR A N 1
ATOM 1050 C CA . TYR A 1 140 ? 3.448 -42.123 5.083 1.00 27.41 140 TYR A CA 1
ATOM 1051 C C . TYR A 1 140 ? 2.098 -41.609 4.570 1.00 26.45 140 TYR A C 1
ATOM 1052 O O . TYR A 1 140 ? 1.983 -40.477 4.112 1.00 26.26 140 TYR A O 1
ATOM 1061 N N . LEU A 1 141 ? 1.083 -42.455 4.637 1.00 24.36 141 LEU A N 1
ATOM 1062 C CA . LEU A 1 141 ? -0.265 -42.097 4.218 1.00 24.47 141 LEU A CA 1
ATOM 1063 C C . LEU A 1 141 ? -1.221 -42.726 5.209 1.00 27.01 141 LEU A C 1
ATOM 1064 O O . LEU A 1 141 ? -1.202 -43.945 5.397 1.00 25.81 141 LEU A O 1
ATOM 1069 N N . GLU A 1 142 ? -2.046 -41.909 5.858 1.00 26.39 142 GLU A N 1
ATOM 1070 C CA . GLU A 1 142 ? -3.006 -42.436 6.821 1.00 28.53 142 GLU A CA 1
ATOM 1071 C C . GLU A 1 142 ? -4.113 -43.142 6.054 1.00 28.54 142 GLU A C 1
ATOM 1072 O O . GLU A 1 142 ? -4.613 -42.621 5.065 1.00 28.62 142 GLU A O 1
ATOM 1078 N N . LEU A 1 143 ? -4.463 -44.344 6.487 1.00 23.38 143 LEU A N 1
ATOM 1079 C CA . LEU A 1 143 ? -5.516 -45.112 5.828 1.00 25.25 143 LEU A CA 1
ATOM 1080 C C . LEU A 1 143 ? -6.782 -45.090 6.650 1.00 28.57 143 LEU A C 1
ATOM 1081 O O . LEU A 1 143 ? -7.887 -45.204 6.120 1.00 26.17 143 LEU A O 1
ATOM 1086 N N . SER A 1 144 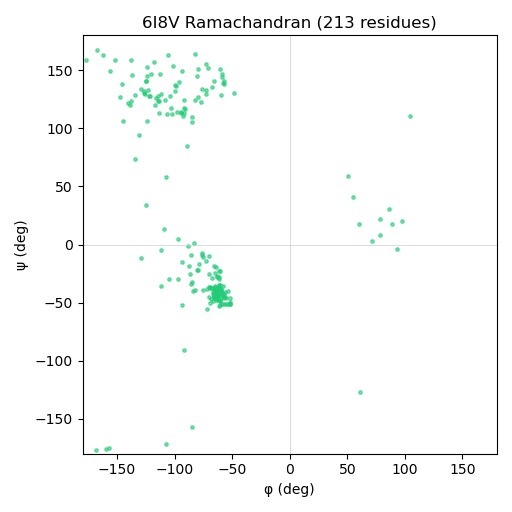? -6.611 -44.972 7.959 1.00 29.04 144 SER A N 1
ATOM 1087 C CA . SER A 1 144 ? -7.733 -44.890 8.881 1.00 29.56 144 SER A CA 1
ATOM 1088 C C . SER A 1 144 ? -7.220 -44.210 10.136 1.00 31.64 144 SER A C 1
ATOM 1089 O O . SER A 1 144 ? -6.076 -43.755 10.174 1.00 30.79 144 SER A O 1
ATOM 1092 N N . GLU A 1 145 ? -8.052 -44.122 11.163 1.00 38.65 145 GLU A N 1
ATOM 1093 C CA . GLU A 1 145 ? -7.596 -43.499 12.392 1.00 41.24 145 GLU A CA 1
ATOM 1094 C C . GLU A 1 145 ? -6.524 -44.352 13.061 1.00 41.65 145 GLU A C 1
ATOM 1095 O O . GLU A 1 145 ? -5.646 -43.835 13.742 1.00 42.37 145 GLU A O 1
ATOM 1101 N N . GLU A 1 146 ? -6.604 -45.660 12.837 1.00 36.35 146 GLU A N 1
ATOM 1102 C CA . GLU A 1 146 ? -5.729 -46.629 13.475 1.00 38.17 146 GLU A CA 1
ATOM 1103 C C . GLU A 1 146 ? -4.537 -47.034 12.599 1.00 33.93 146 GLU A C 1
ATOM 1104 O O . GLU A 1 146 ? -3.473 -47.368 13.115 1.00 32.16 146 GLU A O 1
ATOM 1110 N N . HIS A 1 147 ? -4.715 -46.992 11.280 1.00 29.55 147 HIS A N 1
ATOM 1111 C CA . HIS A 1 147 ? -3.769 -47.623 10.358 1.00 30.35 147 HIS A CA 1
ATOM 1112 C C . HIS A 1 147 ? -3.119 -46.668 9.371 1.00 29.62 147 HIS A C 1
ATOM 1113 O O . HIS A 1 147 ? -3.751 -45.710 8.906 1.00 29.56 147 HIS A O 1
ATOM 1120 N N . SER A 1 148 ? -1.862 -46.956 9.029 1.00 21.51 148 SER A N 1
ATOM 1121 C CA . SER A 1 148 ? -1.146 -46.179 8.022 1.00 21.61 148 SER A CA 1
ATOM 1122 C C . SER A 1 148 ? -0.320 -47.027 7.060 1.00 22.65 148 SER A C 1
ATOM 1123 O O . SER A 1 148 ? 0.046 -48.164 7.350 1.00 20.26 148 SER A O 1
ATOM 1126 N N . LEU A 1 149 ? -0.028 -46.446 5.908 1.00 23.26 149 LEU A N 1
ATOM 1127 C CA . LEU A 1 149 ? 0.967 -47.003 5.020 1.00 24.02 149 LEU A CA 1
ATOM 1128 C C . LEU A 1 149 ? 2.239 -46.203 5.246 1.00 24.28 149 LEU A C 1
ATOM 1129 O O . LEU A 1 149 ? 2.194 -44.973 5.382 1.00 22.15 149 LEU A O 1
ATOM 1134 N N . VAL A 1 150 ? 3.378 -46.881 5.314 1.00 18.69 150 VAL A N 1
ATOM 1135 C CA A VAL A 1 150 ? 4.640 -46.188 5.550 0.55 18.94 150 VAL A CA 1
ATOM 1136 C CA B VAL A 1 150 ? 4.634 -46.188 5.551 0.45 18.72 150 VAL A CA 1
ATOM 1137 C C . VAL A 1 150 ? 5.715 -46.710 4.599 1.00 20.53 150 VAL A C 1
ATOM 1138 O O . VAL A 1 150 ? 5.760 -47.913 4.297 1.00 23.34 150 VAL A O 1
ATOM 1145 N N . GLU A 1 151 ? 6.557 -45.803 4.101 1.00 21.34 151 GLU A N 1
ATOM 1146 C CA . GLU A 1 151 ? 7.678 -46.181 3.253 1.00 25.14 151 GLU A CA 1
ATOM 1147 C C . GLU A 1 151 ? 8.954 -46.132 4.072 1.00 24.83 151 GLU A C 1
ATOM 1148 O O . GLU A 1 151 ? 9.347 -45.069 4.589 1.00 23.81 151 GLU A O 1
ATOM 1154 N N . ILE A 1 152 ? 9.594 -47.292 4.203 1.00 21.46 152 ILE A N 1
ATOM 1155 C CA . ILE A 1 152 ? 10.758 -47.444 5.073 1.00 22.56 152 ILE A CA 1
ATOM 1156 C C . ILE A 1 152 ? 11.986 -47.918 4.302 1.00 24.72 152 ILE A C 1
ATOM 1157 O O . ILE A 1 152 ? 11.940 -48.933 3.594 1.00 25.59 152 ILE A O 1
ATOM 1162 N N . VAL A 1 153 ? 13.089 -47.194 4.449 1.00 30.75 153 VAL A N 1
ATOM 1163 C CA . VAL A 1 153 ? 14.331 -47.603 3.811 1.00 32.46 153 VAL A CA 1
ATOM 1164 C C . VAL A 1 153 ? 14.972 -48.700 4.639 1.00 29.57 153 VAL A C 1
ATOM 1165 O O . VAL A 1 153 ? 15.154 -48.546 5.847 1.00 31.26 153 VAL A O 1
ATOM 1169 N N . ALA A 1 154 ? 15.297 -49.816 3.994 1.00 28.74 154 ALA A N 1
ATOM 1170 C CA . ALA A 1 154 ? 15.926 -50.918 4.703 1.00 30.51 154 ALA A CA 1
ATOM 1171 C C . ALA A 1 154 ? 17.313 -50.502 5.176 1.00 33.95 154 ALA A C 1
ATOM 1172 O O . ALA A 1 154 ? 18.040 -49.794 4.465 1.00 35.70 154 ALA A O 1
ATOM 1174 N N . ASN A 1 155 ? 17.670 -50.923 6.382 1.00 32.83 155 ASN A N 1
ATOM 1175 C CA . ASN A 1 155 ? 19.015 -50.681 6.897 1.00 36.50 155 ASN A CA 1
ATOM 1176 C C . ASN A 1 155 ? 19.829 -51.978 6.916 1.00 37.78 155 ASN A C 1
ATOM 1177 O O . ASN A 1 155 ? 19.380 -52.994 6.406 1.00 35.75 155 ASN A O 1
ATOM 1182 N N . SER A 1 156 ? 21.017 -51.934 7.513 1.00 45.13 156 SER A N 1
ATOM 1183 C CA . SER A 1 156 ? 21.904 -53.094 7.560 1.00 47.70 156 SER A CA 1
ATOM 1184 C C . SER A 1 156 ? 21.285 -54.275 8.302 1.00 45.97 156 SER A C 1
ATOM 1185 O O . SER A 1 156 ? 21.586 -55.431 8.005 1.00 43.49 156 SER A O 1
ATOM 1188 N N . ARG A 1 157 ? 20.423 -53.978 9.268 1.00 53.00 157 ARG A N 1
ATOM 1189 C CA . ARG A 1 157 ? 19.789 -55.019 10.064 1.00 55.01 157 ARG A CA 1
ATOM 1190 C C . ARG A 1 157 ? 18.776 -55.800 9.231 1.00 51.34 157 ARG A C 1
ATOM 1191 O O . ARG A 1 157 ? 18.630 -57.008 9.396 1.00 53.09 157 ARG A O 1
ATOM 1199 N N . LEU A 1 158 ? 18.079 -55.108 8.335 1.00 33.27 158 LEU A N 1
ATOM 1200 C CA . LEU A 1 158 ? 17.072 -55.752 7.492 1.00 30.33 158 LEU A CA 1
ATOM 1201 C C . LEU A 1 158 ? 17.693 -56.401 6.258 1.00 37.96 158 LEU A C 1
ATOM 1202 O O . LEU A 1 158 ? 17.287 -57.492 5.847 1.00 31.75 158 LEU A O 1
ATOM 1207 N N . ALA A 1 159 ? 18.671 -55.715 5.667 1.00 43.08 159 ALA A N 1
ATOM 1208 C CA . ALA A 1 159 ? 19.329 -56.172 4.445 1.00 44.07 159 ALA A CA 1
ATOM 1209 C C . ALA A 1 159 ? 19.942 -57.554 4.611 1.00 41.11 159 ALA A C 1
ATOM 1210 O O . ALA A 1 159 ? 20.535 -57.858 5.643 1.00 39.66 159 ALA A O 1
ATOM 1212 N N . GLY A 1 160 ? 19.778 -58.389 3.589 1.00 42.19 160 GLY A N 1
ATOM 1213 C CA . GLY A 1 160 ? 20.435 -59.683 3.534 1.00 43.15 160 GLY A CA 1
ATOM 1214 C C . GLY A 1 160 ? 19.601 -60.821 4.089 1.00 41.98 160 GLY A C 1
ATOM 1215 O O . GLY A 1 160 ? 20.009 -61.976 4.045 1.00 42.01 160 GLY A O 1
ATOM 1216 N N . ASN A 1 161 ? 18.427 -60.504 4.616 1.00 39.20 161 ASN A N 1
ATOM 1217 C CA . ASN A 1 161 ? 17.583 -61.530 5.218 1.00 37.79 161 ASN A CA 1
ATOM 1218 C C . ASN A 1 161 ? 16.310 -61.759 4.423 1.00 35.86 161 ASN A C 1
ATOM 1219 O O . ASN A 1 161 ? 15.789 -60.827 3.822 1.00 31.32 161 ASN A O 1
ATOM 1224 N N . THR A 1 162 ? 15.820 -62.999 4.408 1.00 30.96 162 THR A N 1
ATOM 1225 C CA . THR A 1 162 ? 14.541 -63.285 3.768 1.00 31.90 162 THR A CA 1
ATOM 1226 C C . THR A 1 162 ? 13.419 -62.725 4.638 1.00 27.73 162 THR A C 1
ATOM 1227 O O . THR A 1 162 ? 13.584 -62.552 5.848 1.00 27.18 162 THR A O 1
ATOM 1231 N N . LEU A 1 163 ? 12.280 -62.441 4.022 1.00 26.75 163 LEU A N 1
ATOM 1232 C CA . LEU A 1 163 ? 11.112 -62.007 4.767 1.00 25.49 163 LEU A CA 1
ATOM 1233 C C . LEU A 1 163 ? 10.682 -63.098 5.739 1.00 28.17 163 LEU A C 1
ATOM 1234 O O . LEU A 1 163 ? 10.221 -62.810 6.846 1.00 27.05 163 LEU A O 1
ATOM 1239 N N . LEU A 1 164 ? 10.836 -64.352 5.326 1.00 26.67 164 LEU A N 1
ATOM 1240 C CA . LEU A 1 164 ? 10.558 -65.479 6.208 1.00 27.83 164 LEU A CA 1
ATOM 1241 C C . LEU A 1 164 ? 11.329 -65.358 7.533 1.00 28.22 164 LEU A C 1
ATOM 1242 O O . LEU A 1 164 ? 10.752 -65.452 8.613 1.00 28.05 164 LEU A O 1
ATOM 1247 N N . ASP A 1 165 ? 12.632 -65.130 7.436 1.00 38.13 165 ASP A N 1
ATOM 1248 C CA . ASP A 1 165 ? 13.494 -65.054 8.612 1.00 38.97 165 ASP A CA 1
ATOM 1249 C C . ASP A 1 165 ? 13.203 -63.800 9.438 1.00 37.36 165 ASP A C 1
ATOM 1250 O O . ASP A 1 165 ? 13.213 -63.836 10.665 1.00 36.78 165 ASP A O 1
ATOM 1255 N N . LEU A 1 166 ? 12.920 -62.696 8.760 1.00 31.40 166 LEU A N 1
ATOM 1256 C CA . LEU A 1 166 ? 12.582 -61.453 9.440 1.00 30.82 166 LEU A CA 1
ATOM 1257 C C . LEU A 1 166 ? 11.311 -61.588 10.270 1.00 29.38 166 LEU A C 1
ATOM 1258 O O . LEU A 1 166 ? 11.235 -61.040 11.363 1.00 31.50 166 LEU A O 1
ATOM 1263 N N . ASP A 1 167 ? 10.333 -62.334 9.754 1.00 28.00 167 ASP A N 1
ATOM 1264 C CA . ASP A 1 167 ? 9.133 -62.705 10.516 1.00 27.62 167 ASP A CA 1
ATOM 1265 C C . ASP A 1 167 ? 8.442 -61.453 11.055 1.00 27.57 167 ASP A C 1
ATOM 1266 O O . ASP A 1 167 ? 7.968 -61.412 12.196 1.00 27.64 167 ASP A O 1
ATOM 1271 N N . ILE A 1 168 ? 8.393 -60.422 10.220 1.00 25.78 168 ILE A N 1
ATOM 1272 C CA . ILE A 1 168 ? 7.956 -59.111 10.669 1.00 27.37 168 ILE A CA 1
ATOM 1273 C C . ILE A 1 168 ? 6.460 -59.056 11.004 1.00 28.71 168 ILE A C 1
ATOM 1274 O O . ILE A 1 168 ? 6.050 -58.386 11.946 1.00 28.51 168 ILE A O 1
ATOM 1279 N N . ARG A 1 169 ? 5.648 -59.774 10.246 1.00 28.02 169 ARG A N 1
ATOM 1280 C CA . ARG A 1 169 ? 4.220 -59.843 10.542 1.00 30.08 169 ARG A CA 1
ATOM 1281 C C . ARG A 1 169 ? 3.967 -60.391 11.951 1.00 32.06 169 ARG A C 1
ATOM 1282 O O . ARG A 1 169 ? 3.265 -59.769 12.745 1.00 30.35 169 ARG A O 1
ATOM 1290 N N . ALA A 1 170 ? 4.569 -61.533 12.275 1.00 30.99 170 ALA A N 1
ATOM 1291 C CA . ALA A 1 170 ? 4.408 -62.119 13.609 1.00 30.22 170 ALA A CA 1
ATOM 1292 C C . ALA A 1 170 ? 5.052 -61.302 14.732 1.00 28.14 170 ALA A C 1
ATOM 1293 O O . ALA A 1 170 ? 4.507 -61.226 15.829 1.00 28.20 170 ALA A O 1
ATOM 1295 N N . LYS A 1 171 ? 6.210 -60.697 14.478 1.00 25.93 171 LYS A N 1
ATOM 1296 C CA . LYS A 1 171 ? 6.958 -60.054 15.565 1.00 26.27 171 LYS A CA 1
ATOM 1297 C C . LYS A 1 171 ? 6.516 -58.626 15.809 1.00 28.83 171 LYS A C 1
ATOM 1298 O O . LYS A 1 171 ? 6.675 -58.104 16.912 1.00 28.16 171 LYS A O 1
ATOM 1304 N N . TYR A 1 172 ? 5.970 -57.996 14.771 1.00 27.02 172 TYR A N 1
ATOM 1305 C CA . TYR A 1 172 ? 5.688 -56.568 14.809 1.00 27.51 172 TYR A CA 1
ATOM 1306 C C . TYR A 1 172 ? 4.260 -56.199 14.402 1.00 27.52 172 TYR A C 1
ATOM 1307 O O . TYR A 1 172 ? 3.844 -55.062 14.582 1.00 29.00 172 TYR A O 1
ATOM 1316 N N . GLY A 1 173 ? 3.521 -57.150 13.839 1.00 29.88 173 GLY A N 1
ATOM 1317 C CA . GLY A 1 173 ? 2.123 -56.917 13.516 1.00 31.69 173 GLY A CA 1
ATOM 1318 C C . GLY A 1 173 ? 1.913 -56.116 12.244 1.00 34.69 173 GLY A C 1
ATOM 1319 O O . GLY A 1 173 ? 0.780 -55.728 11.926 1.00 37.15 173 GLY A O 1
ATOM 1320 N N . ILE A 1 174 ? 2.997 -55.874 11.511 1.00 30.66 174 ILE A N 1
ATOM 1321 C CA . ILE A 1 174 ? 2.924 -55.082 10.290 1.00 30.76 174 ILE A CA 1
ATOM 1322 C C . ILE A 1 174 ? 3.326 -55.891 9.053 1.00 31.78 174 ILE A C 1
ATOM 1323 O O . ILE A 1 174 ? 4.054 -56.872 9.142 1.00 27.10 174 ILE A O 1
ATOM 1328 N N . ASN A 1 175 ? 2.854 -55.447 7.896 1.00 21.27 175 ASN A N 1
ATOM 1329 C CA . ASN A 1 175 ? 2.917 -56.241 6.678 1.00 23.66 175 ASN A CA 1
ATOM 1330 C C . ASN A 1 175 ? 3.668 -55.508 5.606 1.00 21.37 175 ASN A C 1
ATOM 1331 O O . ASN A 1 175 ? 3.326 -54.378 5.273 1.00 21.27 175 ASN A O 1
ATOM 1336 N N . ILE A 1 176 ? 4.662 -56.157 5.025 1.00 18.71 176 ILE A N 1
ATOM 1337 C CA . ILE A 1 176 ? 5.335 -55.582 3.871 1.00 21.43 176 ILE A CA 1
ATOM 1338 C C . ILE A 1 176 ? 4.534 -55.938 2.626 1.00 20.12 176 ILE A C 1
ATOM 1339 O O . ILE A 1 176 ? 4.569 -57.083 2.167 1.00 21.10 176 ILE A O 1
ATOM 1344 N N . VAL A 1 177 ? 3.815 -54.964 2.072 1.00 17.63 177 VAL A N 1
ATOM 1345 C CA . VAL A 1 177 ? 2.945 -55.257 0.934 1.00 20.32 177 VAL A CA 1
ATOM 1346 C C . VAL A 1 177 ? 3.610 -55.009 -0.432 1.00 21.02 177 VAL A C 1
ATOM 1347 O O . VAL A 1 177 ? 3.092 -55.422 -1.474 1.00 21.96 177 VAL A O 1
ATOM 1351 N N . ALA A 1 178 ? 4.728 -54.298 -0.427 1.00 19.52 178 ALA A N 1
ATOM 1352 C CA . ALA A 1 178 ? 5.496 -54.090 -1.650 1.00 20.14 178 ALA A CA 1
ATOM 1353 C C . ALA A 1 178 ? 6.909 -53.639 -1.306 1.00 23.42 178 ALA A C 1
ATOM 1354 O O . ALA A 1 178 ? 7.180 -53.229 -0.165 1.00 20.77 178 ALA A O 1
ATOM 1356 N N . ILE A 1 179 ? 7.808 -53.754 -2.284 1.00 19.75 179 ILE A N 1
ATOM 1357 C CA . ILE A 1 179 ? 9.178 -53.288 -2.141 1.00 18.58 179 ILE A CA 1
ATOM 1358 C C . ILE A 1 179 ? 9.568 -52.524 -3.398 1.00 20.46 179 ILE A C 1
ATOM 1359 O O . ILE A 1 179 ? 9.385 -53.009 -4.521 1.00 22.87 179 ILE A O 1
ATOM 1364 N N . LYS A 1 180 ? 10.088 -51.313 -3.220 1.00 20.58 180 LYS A N 1
ATOM 1365 C CA . LYS A 1 180 ? 10.655 -50.586 -4.340 1.00 22.26 180 LYS A CA 1
ATOM 1366 C C . LYS A 1 180 ? 12.148 -50.931 -4.384 1.00 27.38 180 LYS A C 1
ATOM 1367 O O . LYS A 1 180 ? 12.872 -50.668 -3.429 1.00 26.68 180 LYS A O 1
ATOM 1373 N N . ARG A 1 181 ? 12.586 -51.556 -5.474 1.00 23.23 181 ARG A N 1
ATOM 1374 C CA . ARG A 1 181 ? 13.976 -51.992 -5.618 1.00 25.85 181 ARG A CA 1
ATOM 1375 C C . ARG A 1 181 ? 14.519 -51.364 -6.886 1.00 29.38 181 ARG A C 1
ATOM 1376 O O . ARG A 1 181 ? 14.150 -51.762 -7.995 1.00 28.97 181 ARG A O 1
ATOM 1384 N N . GLY A 1 182 ? 15.373 -50.360 -6.730 1.00 31.82 182 GLY A N 1
ATOM 1385 C CA . GLY A 1 182 ? 15.771 -49.550 -7.869 1.00 35.45 182 GLY A CA 1
ATOM 1386 C C . GLY A 1 182 ? 14.534 -48.885 -8.452 1.00 36.00 182 GLY A C 1
ATOM 1387 O O . GLY A 1 182 ? 13.771 -48.255 -7.721 1.00 34.67 182 GLY A O 1
ATOM 1388 N N . LYS A 1 183 ? 14.325 -49.052 -9.756 1.00 38.68 183 LYS A N 1
ATOM 1389 C CA . LYS A 1 183 ? 13.150 -48.512 -10.438 1.00 41.01 183 LYS A CA 1
ATOM 1390 C C . LYS A 1 183 ? 11.941 -49.442 -10.371 1.00 37.31 183 LYS A C 1
ATOM 1391 O O . LYS A 1 183 ? 10.837 -49.060 -10.755 1.00 36.19 183 LYS A O 1
ATOM 1397 N N . GLU A 1 184 ? 12.143 -50.664 -9.893 1.00 29.47 184 GLU A N 1
ATOM 1398 C CA . GLU A 1 184 ? 11.071 -51.655 -9.905 1.00 30.19 184 GLU A CA 1
ATOM 1399 C C . GLU A 1 184 ? 10.286 -51.678 -8.606 1.00 30.48 184 GLU A C 1
ATOM 1400 O O . GLU A 1 184 ? 10.817 -51.409 -7.534 1.00 26.20 184 GLU A O 1
ATOM 1406 N N . VAL A 1 185 ? 9.011 -52.022 -8.705 1.00 28.26 185 VAL A N 1
ATOM 1407 C CA . VAL A 1 185 ? 8.228 -52.282 -7.524 1.00 25.56 185 VAL A CA 1
ATOM 1408 C C . VAL A 1 185 ? 7.844 -53.755 -7.512 1.00 26.76 185 VAL A C 1
ATOM 1409 O O . VAL A 1 185 ? 7.264 -54.264 -8.462 1.00 28.78 185 VAL A O 1
ATOM 1413 N N . ILE A 1 186 ? 8.215 -54.437 -6.441 1.00 21.73 186 ILE A N 1
ATOM 1414 C CA . ILE A 1 186 ? 7.855 -55.840 -6.246 1.00 23.87 186 ILE A CA 1
ATOM 1415 C C . ILE A 1 186 ? 6.592 -55.853 -5.422 1.00 24.87 186 ILE A C 1
ATOM 1416 O O . ILE A 1 186 ? 6.601 -55.412 -4.275 1.00 19.64 186 ILE A O 1
ATOM 1421 N N . VAL A 1 187 ? 5.488 -56.310 -6.000 1.00 23.71 187 VAL A N 1
ATOM 1422 C CA . VAL A 1 187 ? 4.214 -56.216 -5.283 1.00 25.85 187 VAL A CA 1
ATOM 1423 C C . VAL A 1 187 ? 3.873 -57.543 -4.618 1.00 27.72 187 VAL A C 1
ATOM 1424 O O . VAL A 1 187 ? 4.036 -58.591 -5.220 1.00 26.40 187 VAL A O 1
ATOM 1428 N N . SER A 1 188 ? 3.404 -57.485 -3.372 1.00 22.35 188 SER A N 1
ATOM 1429 C CA . SER A 1 188 ? 3.105 -58.690 -2.585 1.00 24.86 188 SER A CA 1
ATOM 1430 C C . SER A 1 188 ? 4.264 -59.686 -2.588 1.00 24.43 188 SER A C 1
ATOM 1431 O O . SER A 1 188 ? 4.095 -60.837 -3.008 1.00 25.08 188 SER A O 1
ATOM 1434 N N . PRO A 1 189 ? 5.446 -59.256 -2.118 1.00 24.03 189 PRO A N 1
ATOM 1435 C CA . PRO A 1 189 ? 6.581 -60.185 -2.178 1.00 23.49 189 PRO A CA 1
ATOM 1436 C C . PRO A 1 189 ? 6.323 -61.446 -1.369 1.00 26.93 189 PRO A C 1
ATOM 1437 O O . PRO A 1 189 ? 5.577 -61.408 -0.380 1.00 28.64 189 PRO A O 1
ATOM 1441 N N . LEU A 1 190 ? 6.929 -62.549 -1.787 1.00 21.07 190 LEU A N 1
ATOM 1442 C CA . LEU A 1 190 ? 6.776 -63.816 -1.072 1.00 23.49 190 LEU A CA 1
ATOM 1443 C C . LEU A 1 190 ? 7.746 -63.851 0.105 1.00 24.23 190 LEU A C 1
ATOM 1444 O O . LEU A 1 190 ? 8.695 -63.067 0.158 1.00 22.18 190 LEU A O 1
ATOM 1449 N N . ALA A 1 191 ? 7.525 -64.770 1.039 1.00 27.19 191 ALA A N 1
ATOM 1450 C CA . ALA A 1 191 ? 8.402 -64.897 2.201 1.00 28.60 191 ALA A CA 1
ATOM 1451 C C . ALA A 1 191 ? 9.844 -65.223 1.808 1.00 27.30 191 ALA A C 1
ATOM 1452 O O . ALA A 1 191 ? 10.784 -64.958 2.571 1.00 25.07 191 ALA A O 1
ATOM 1454 N N . THR A 1 192 ? 10.012 -65.800 0.615 1.00 25.48 192 THR A N 1
ATOM 1455 C CA . THR A 1 192 ? 11.333 -66.156 0.105 1.00 24.98 192 THR A CA 1
ATOM 1456 C C . THR A 1 192 ? 12.119 -64.943 -0.396 1.00 24.17 192 THR A C 1
ATOM 1457 O O . THR A 1 192 ? 13.300 -65.056 -0.722 1.00 24.53 192 THR A O 1
ATOM 1461 N N . GLU A 1 193 ? 11.478 -63.785 -0.454 1.00 23.21 193 GLU A N 1
ATOM 1462 C CA . GLU A 1 193 ? 12.156 -62.590 -0.927 1.00 24.06 193 GLU A CA 1
ATOM 1463 C C . GLU A 1 193 ? 13.242 -62.153 0.054 1.00 26.11 193 GLU A C 1
ATOM 1464 O O . GLU A 1 193 ? 13.035 -62.163 1.264 1.00 24.01 193 GLU A O 1
ATOM 1470 N N . VAL A 1 194 ? 14.407 -61.806 -0.477 1.00 23.93 194 VAL A N 1
ATOM 1471 C CA . VAL A 1 194 ? 15.520 -61.338 0.341 1.00 27.18 194 VAL A CA 1
ATOM 1472 C C . VAL A 1 194 ? 15.553 -59.821 0.259 1.00 28.04 194 VAL A C 1
ATOM 1473 O O . VAL A 1 194 ? 15.470 -59.265 -0.833 1.00 27.32 194 VAL A O 1
ATOM 1477 N N . ILE A 1 195 ? 15.667 -59.149 1.402 1.00 24.37 195 ILE A N 1
ATOM 1478 C CA . ILE A 1 195 ? 15.760 -57.690 1.404 1.00 25.19 195 ILE A CA 1
ATOM 1479 C C . ILE A 1 195 ? 17.146 -57.225 0.980 1.00 27.23 195 ILE A C 1
ATOM 1480 O O . ILE A 1 195 ? 18.157 -57.767 1.441 1.00 26.25 195 ILE A O 1
ATOM 1485 N N . HIS A 1 196 ? 17.185 -56.244 0.076 1.00 29.70 196 HIS A N 1
ATOM 1486 C CA . HIS A 1 196 ? 18.441 -55.669 -0.399 1.00 31.30 196 HIS A CA 1
ATOM 1487 C C . HIS A 1 196 ? 18.679 -54.341 0.313 1.00 32.73 196 HIS A C 1
ATOM 1488 O O . HIS A 1 196 ? 17.731 -53.679 0.743 1.00 30.53 196 HIS A O 1
ATOM 1495 N N . GLN A 1 197 ? 19.943 -53.961 0.436 1.00 34.19 197 GLN A N 1
ATOM 1496 C CA . GLN A 1 197 ? 20.293 -52.635 0.906 1.00 39.24 197 GLN A CA 1
ATOM 1497 C C . GLN A 1 197 ? 19.636 -51.609 -0.015 1.00 36.56 197 GLN A C 1
ATOM 1498 O O . GLN A 1 197 ? 19.557 -51.815 -1.223 1.00 39.44 197 GLN A O 1
ATOM 1504 N N . GLU A 1 198 ? 19.141 -50.526 0.568 1.00 38.61 198 GLU A N 1
ATOM 1505 C CA . GLU A 1 198 ? 18.468 -49.461 -0.183 1.00 39.79 198 GLU A CA 1
ATOM 1506 C C . GLU A 1 198 ? 17.079 -49.826 -0.731 1.00 32.07 198 GLU A C 1
ATOM 1507 O O . GLU A 1 198 ? 16.457 -49.016 -1.418 1.00 36.13 198 GLU A O 1
ATOM 1513 N N . ASP A 1 199 ? 16.589 -51.028 -0.429 1.00 28.25 199 ASP A N 1
ATOM 1514 C CA . ASP A 1 199 ? 15.188 -51.340 -0.696 1.00 27.46 199 ASP A CA 1
ATOM 1515 C C . ASP A 1 199 ? 14.319 -50.349 0.077 1.00 26.28 199 ASP A C 1
ATOM 1516 O O . ASP A 1 199 ? 14.660 -49.959 1.190 1.00 26.27 199 ASP A O 1
ATOM 1521 N N . ILE A 1 200 ? 13.194 -49.962 -0.510 1.00 23.82 200 ILE A N 1
ATOM 1522 C CA . ILE A 1 200 ? 12.177 -49.196 0.198 1.00 25.62 200 ILE A CA 1
ATOM 1523 C C . ILE A 1 200 ? 11.020 -50.150 0.464 1.00 23.93 200 ILE A C 1
ATOM 1524 O O . ILE A 1 200 ? 10.367 -50.611 -0.478 1.00 23.56 200 ILE A O 1
ATOM 1529 N N . LEU A 1 201 ? 10.798 -50.467 1.737 1.00 22.72 201 LEU A N 1
ATOM 1530 C CA . LEU A 1 201 ? 9.713 -51.353 2.151 1.00 25.37 201 LEU A CA 1
ATOM 1531 C C . LEU A 1 201 ? 8.411 -50.577 2.247 1.00 25.37 201 LEU A C 1
ATOM 1532 O O . LEU A 1 201 ? 8.343 -49.567 2.951 1.00 26.22 201 LEU A O 1
ATOM 1537 N N . ILE A 1 202 ? 7.379 -51.034 1.541 1.00 20.01 202 ILE A N 1
ATOM 1538 C CA . ILE A 1 202 ? 6.067 -50.392 1.635 1.00 19.48 202 ILE A CA 1
ATOM 1539 C C . ILE A 1 202 ? 5.252 -51.210 2.625 1.00 18.86 202 ILE A C 1
ATOM 1540 O O . ILE A 1 202 ? 4.938 -52.384 2.377 1.00 18.03 202 ILE A O 1
ATOM 1545 N N . VAL A 1 203 ? 4.917 -50.599 3.759 1.00 16.41 203 VAL A N 1
ATOM 1546 C CA . VAL A 1 203 ? 4.433 -51.349 4.903 1.00 16.07 203 VAL A CA 1
ATOM 1547 C C . VAL A 1 203 ? 3.065 -50.805 5.331 1.00 16.57 203 VAL A C 1
ATOM 1548 O O . VAL A 1 203 ? 2.806 -49.612 5.213 1.00 20.15 203 VAL A O 1
ATOM 1552 N N . ILE A 1 204 ? 2.189 -51.689 5.800 1.00 17.50 204 ILE A N 1
ATOM 1553 C CA . ILE A 1 204 ? 0.916 -51.279 6.374 1.00 18.64 204 ILE A CA 1
ATOM 1554 C C . ILE A 1 204 ? 0.778 -51.895 7.756 1.00 19.55 204 ILE A C 1
ATOM 1555 O O . ILE A 1 204 ? 1.030 -53.093 7.939 1.00 20.80 204 ILE A O 1
ATOM 1560 N N . GLY A 1 205 ? 0.400 -51.075 8.728 1.00 20.43 205 GLY A N 1
ATOM 1561 C CA . GLY A 1 205 ? 0.134 -51.560 10.075 1.00 23.23 205 GLY A CA 1
ATOM 1562 C C . GLY A 1 205 ? -0.552 -50.481 10.893 1.00 25.25 205 GLY A C 1
ATOM 1563 O O . GLY A 1 205 ? -0.863 -49.408 10.363 1.00 25.89 205 GLY A O 1
ATOM 1564 N N . SER A 1 206 ? -0.807 -50.755 12.174 1.00 21.81 206 SER A N 1
ATOM 1565 C CA . SER A 1 206 ? -1.296 -49.717 13.067 1.00 23.28 206 SER A CA 1
ATOM 1566 C C . SER A 1 206 ? -0.181 -48.725 13.349 1.00 23.33 206 SER A C 1
ATOM 1567 O O . SER A 1 206 ? 1.002 -49.088 13.332 1.00 23.03 206 SER A O 1
ATOM 1570 N N . VAL A 1 207 ? -0.552 -47.475 13.626 1.00 31.94 207 VAL A N 1
ATOM 1571 C CA . VAL A 1 207 ? 0.438 -46.446 13.936 1.00 33.43 207 VAL A CA 1
ATOM 1572 C C . VAL A 1 207 ? 1.246 -46.836 15.185 1.00 32.89 207 VAL A C 1
ATOM 1573 O O . VAL A 1 207 ? 2.450 -46.589 15.263 1.00 31.65 207 VAL A O 1
ATOM 1577 N N . THR A 1 208 ? 0.579 -47.489 16.133 1.00 28.03 208 THR A N 1
ATOM 1578 C CA . THR A 1 208 ? 1.251 -48.038 17.319 1.00 31.35 208 THR A CA 1
ATOM 1579 C C . THR A 1 208 ? 2.319 -49.081 16.942 1.00 29.87 208 THR A C 1
ATOM 1580 O O . THR A 1 208 ? 3.476 -48.986 17.364 1.00 30.88 208 THR A O 1
ATOM 1584 N N . ASP A 1 209 ? 1.936 -50.071 16.141 1.00 28.84 209 ASP A N 1
ATOM 1585 C CA . ASP A 1 209 ? 2.875 -51.130 15.768 1.00 28.86 209 ASP A CA 1
ATOM 1586 C C . ASP A 1 209 ? 4.028 -50.614 14.939 1.00 28.41 209 ASP A C 1
ATOM 1587 O O . ASP A 1 209 ? 5.162 -51.070 15.079 1.00 29.35 209 ASP A O 1
ATOM 1592 N N . ILE A 1 210 ? 3.734 -49.644 14.083 1.00 25.21 210 ILE A N 1
ATOM 1593 C CA . ILE A 1 210 ? 4.754 -49.016 13.264 1.00 26.18 210 ILE A CA 1
ATOM 1594 C C . ILE A 1 210 ? 5.792 -48.283 14.126 1.00 27.36 210 ILE A C 1
ATOM 1595 O O . ILE A 1 210 ? 6.996 -48.405 13.912 1.00 26.89 210 ILE A O 1
ATOM 1600 N N . SER A 1 211 ? 5.310 -47.536 15.110 1.00 26.14 211 SER A N 1
ATOM 1601 C CA . SER A 1 211 ? 6.178 -46.861 16.068 1.00 28.26 211 SER A CA 1
ATOM 1602 C C . SER A 1 211 ? 7.117 -47.842 16.789 1.00 32.22 211 SER A C 1
ATOM 1603 O O . SER A 1 211 ? 8.318 -47.580 16.924 1.00 29.50 211 SER A O 1
ATOM 1606 N N . ARG A 1 212 ? 6.571 -48.973 17.234 1.00 31.14 212 ARG A N 1
ATOM 1607 C CA . ARG A 1 212 ? 7.363 -49.980 17.938 1.00 33.09 212 ARG A CA 1
ATOM 1608 C C . ARG A 1 212 ? 8.423 -50.586 17.007 1.00 32.17 212 ARG A C 1
ATOM 1609 O O . ARG A 1 212 ? 9.555 -50.844 17.404 1.00 32.33 212 ARG A O 1
ATOM 1617 N N . PHE A 1 213 ? 8.045 -50.797 15.757 1.00 30.03 213 PHE A N 1
ATOM 1618 C CA . PHE A 1 213 ? 8.976 -51.303 14.769 1.00 28.05 213 PHE A CA 1
ATOM 1619 C C . PHE A 1 213 ? 10.132 -50.319 14.544 1.00 32.72 213 PHE A C 1
ATOM 1620 O O . PHE A 1 213 ? 11.299 -50.727 14.522 1.00 32.96 213 PHE A O 1
ATOM 1628 N N . GLU A 1 214 ? 9.814 -49.032 14.397 1.00 33.86 214 GLU A N 1
ATOM 1629 C CA . GLU A 1 214 ? 10.839 -48.007 14.198 1.00 37.08 214 GLU A CA 1
ATOM 1630 C C . GLU A 1 214 ? 11.838 -48.018 15.349 1.00 36.84 214 GLU A C 1
ATOM 1631 O O . GLU A 1 214 ? 13.052 -47.938 15.138 1.00 37.01 214 GLU A O 1
ATOM 1637 N N . LYS A 1 215 ? 11.311 -48.100 16.569 1.00 30.66 215 LYS A N 1
ATOM 1638 C CA . LYS A 1 215 ? 12.144 -48.133 17.763 1.00 32.54 215 LYS A CA 1
ATOM 1639 C C . LYS A 1 215 ? 13.039 -49.365 17.801 1.00 32.93 215 LYS A C 1
ATOM 1640 O O . LYS A 1 215 ? 14.219 -49.274 18.138 1.00 34.70 215 LYS A O 1
ATOM 1646 N N . ARG A 1 216 ? 12.474 -50.520 17.479 1.00 33.90 216 ARG A N 1
ATOM 1647 C CA . ARG A 1 216 ? 13.213 -51.779 17.589 1.00 38.66 216 ARG A CA 1
ATOM 1648 C C . ARG A 1 216 ? 14.233 -51.960 16.477 1.00 33.47 216 ARG A C 1
ATOM 1649 O O . ARG A 1 216 ? 15.330 -52.471 16.703 1.00 34.77 216 ARG A O 1
ATOM 1657 N N . VAL A 1 217 ? 13.854 -51.548 15.274 1.00 33.17 217 VAL A N 1
ATOM 1658 C CA . VAL A 1 217 ? 14.600 -51.921 14.076 1.00 38.04 217 VAL A CA 1
ATOM 1659 C C . VAL A 1 217 ? 15.317 -50.746 13.392 1.00 38.33 217 VAL A C 1
ATOM 1660 O O . VAL A 1 217 ? 16.423 -50.901 12.880 1.00 34.71 217 VAL A O 1
ATOM 1664 N N . LEU A 1 218 ? 14.700 -49.568 13.402 1.00 39.47 218 LEU A N 1
ATOM 1665 C CA . LEU A 1 218 ? 15.291 -48.409 12.739 1.00 40.11 218 LEU A CA 1
ATOM 1666 C C . LEU A 1 218 ? 16.073 -47.521 13.702 1.00 44.49 218 LEU A C 1
ATOM 1667 O O . LEU A 1 218 ? 17.064 -46.905 13.313 1.00 42.38 218 LEU A O 1
#

Nearest PDB structures (foldseek):
  6i8v-assembly1_A-2  TM=9.661E-01  e=1.395E-46  Bacillus subtilis subsp. subtilis str. 168
  6s5e-assembly1_E-4  TM=9.267E-01  e=7.728E-31  Bacillus subtilis subsp. subtilis str. 168
  6s5d-assembly1_B-2  TM=9.091E-01  e=7.251E-31  Bacillus subtilis subsp. subtilis str. 168
  6s2j-assembly1_A  TM=9.101E-01  e=8.236E-31  Bacillus subtilis subsp. subtilis str. 168
  6s5o-assembly2_F-2  TM=8.764E-01  e=5.989E-31  Bacillus subtilis subsp. subtilis str. 168

InterPro domains:
  IPR003148 Regulator of K+ conductance, N-terminal lobe [PF02254] (5-120)
  IPR003148 Regulator of K+ conductance, N-terminal lobe [PS51201] (2-118)
  IPR006037 Regulator of K+ conductance, C-terminal [PF02080] (150-216)
  IPR006037 Regulator of K+ conductance, C-terminal [PS51202] (135-219)
  IPR036291 NAD(P)-binding domain superfamily [SSF51735] (4-134)
  IPR036721 Regulator of K+ conductance, C-terminal domain superfamily [G3DSA:3.30.70.1450] (137-217)
  IPR036721 Regulator of K+ conductance, C-terminal domain superfamily [SSF116726] (131-215)
  IPR050721 Trk/Ktr/HKT Potassium Transport [PTHR43833] (2-215)

Organism: Bacillus subtilis (strain 168) (NCBI:txid224308)

B-factor: mean 30.45, std 9.56, range [14.64, 77.03]

Sequence (216 aa):
KEFAVIGLGRFGGSICKALSEEGVEVMAMDIDEDKVNEYAKIASHAVIGDSTDESVLKNLGLRNFDHVIVAIGENIQASILTTLILKELGVHTITVKAQNDYHEKVLSKIGADHIVHPERDMAKRIAHNIVSNNVLDYLELSEEHSLVVEIVANSRLAGNTLLDLDIRAKYGINIVAIKRGKEVIVSPLATEVIHQEDILIVIGSVTDISRFEKRVL

Foldseek 3Di:
DAEEEEACDPVSVVVLQVCLVVPDAYEYEYCDVVSLVVCVPSHPHRYHDQLLPLVVCVVVPLQQGAEYEYEDEPPLVSSLSSLLSSVVSVHNAYEYEAHDPVSVVSSVVSDHRHYDHVVVVVVVQVVVCVVQVQWNGKDAPDPFKIKTKGFADPQQAFAFLLVVVCCVPQVKDQQWKCDPPDIGGRDDSRDGHHHRIITTMMGTPVSVVVCSVVHD

CATH classification: 3.40.50.720 (+1 more: 3.30.70.1450)

Radius of gyration: 22.71 Å; Cα contacts (8 Å, |Δi|>4): 428; chains: 1; bounding box: 50×56×40 Å

Solvent-accessible surface area: 12151 Å² total; per-residue (Å²): 191,90,37,1,0,5,8,3,33,201,48,0,0,49,40,0,81,52,37,37,146,140,68,58,133,2,20,0,2,18,115,59,98,103,73,6,89,108,15,51,198,56,5,74,92,30,15,96,14,59,5,38,67,64,52,42,0,87,123,47,39,1,119,82,13,33,51,0,12,0,9,33,23,156,83,35,147,17,0,24,78,0,0,68,8,0,85,132,3,34,6,110,34,0,16,0,22,7,61,68,105,136,0,56,144,40,0,56,147,39,20,13,62,99,39,48,17,48,112,102,71,105,56,115,94,94,49,68,47,118,117,25,118,41,1,59,33,49,108,127,88,57,178,106,72,5,38,7,49,0,35,3,32,91,114,0,21,60,52,35,24,121,109,10,65,8,152,83,77,6,42,1,47,20,53,10,0,90,51,61,194,121,86,46,109,81,21,136,51,103,39,60,1,86,105,140,2,30,0,27,2,55,6,18,77,99,44,8,48,106,1,32,173,131,12,59